Protein AF-A0A1R3EWF3-F1 (afdb_monomer_lite)

Sequence (269 aa):
MFSYIIWIGLSVAVGAYAKRKGRSGIGFFFLSFILSPIFGAIIVLLPTPSQQNKWSYLTFAAFLGGFLGYIGMSDNDNTYVEDKKSRNNQASVQSKTVTASDTTITISDFYVTASELNVRLSPAKRGKKTNVIYRRQLVQVFETTNGWSRISKYYDGTIEGVDGEVARWVSSKYLSKHKPTELRVMSSNRLEAALDSSDDYISYKAKFIKVSKDLINTGVCSVEDFEHQGGWVRSVNYKPRRVYFTYCGNHSNTSGRVYYEPSSGNVFK

Foldseek 3Di:
DVVVVVQLVLLLVLLVLLVVVVHRSVVLSVVCVPPNSVVSNVVSPPDDPDDDDPPCPVVVVVVVPPPPPDDDDDDDDDDDDDDDDDDDDDDDDDDDDDDDDDDDQPWAKWFFQAQKWFKFQDQDPPGDTDDIDGGQDIFTFRDDDPQKTFRADWDACVVVVDGDITTIITGNVRIHNDRDDDDCPVVLVLLLQLQVQAVVCVVCVVLQSVVVVVCCVVVLAPSVQSNVFSGWYFDPPPPPFGKTWGAGDDPPDPPRIWIAGRVVRDIDD

Secondary structure (DSSP, 8-state):
-HHHHHHHHHHHHHHHHHHHTTS-HHHHHHHHHHH-HHHHHHHHHSPP--S--TTSHHHHHHHHHSSSS--------------------------------------EEEEE-SSEEEEESSSSTTSPEEEEEETT-EEEESEEETTEEE-S--EEGGGGT-SSEE--EEEGGGEESSPPPPPTTHHHHHHHHHHTTSTTHHHHHHHHHHHHHHHHHTTS--HHHHHHHTS-EEPSTTTTS--EEEE-S-TT-TT-EEEEETTTTEEE-

Structure (mmCIF, N/CA/C/O backbone):
data_AF-A0A1R3EWF3-F1
#
_entry.id   AF-A0A1R3EWF3-F1
#
loop_
_atom_site.group_PDB
_atom_site.id
_atom_site.type_symbol
_atom_site.label_atom_id
_atom_site.label_alt_id
_atom_site.label_comp_id
_atom_site.label_asym_id
_atom_site.label_entity_id
_atom_site.label_seq_id
_atom_site.pdbx_PDB_ins_code
_atom_site.Cartn_x
_atom_site.Cartn_y
_atom_site.Cartn_z
_atom_site.occupancy
_atom_site.B_iso_or_equiv
_atom_site.auth_seq_id
_atom_site.auth_comp_id
_atom_site.auth_asym_id
_atom_site.auth_atom_id
_atom_site.pdbx_PDB_model_num
ATOM 1 N N . MET A 1 1 ? 36.589 38.988 28.276 1.00 72.12 1 MET A N 1
ATOM 2 C CA . MET A 1 1 ? 35.296 38.729 28.953 1.00 72.12 1 MET A CA 1
ATOM 3 C C . MET A 1 1 ? 34.106 39.324 28.192 1.00 72.12 1 MET A C 1
ATOM 5 O O . MET A 1 1 ? 33.194 38.572 27.881 1.00 72.12 1 MET A O 1
ATOM 9 N N . PHE A 1 2 ? 34.139 40.602 27.785 1.00 81.50 2 PHE A N 1
ATOM 10 C CA . PHE A 1 2 ? 33.064 41.240 26.992 1.00 81.50 2 PHE A CA 1
ATOM 11 C C . PHE A 1 2 ? 32.700 40.523 25.677 1.00 81.50 2 PHE A C 1
ATOM 13 O O . PHE A 1 2 ? 31.521 40.423 25.349 1.00 81.50 2 PHE A O 1
ATOM 20 N N . SER A 1 3 ? 33.684 39.955 24.969 1.00 85.19 3 SER A N 1
ATOM 21 C CA . SER A 1 3 ? 33.448 39.199 23.724 1.00 85.19 3 SER A CA 1
ATOM 22 C C . SER A 1 3 ? 32.492 38.007 23.914 1.00 85.19 3 SER A C 1
ATOM 24 O O . SER A 1 3 ? 31.580 37.808 23.116 1.00 85.19 3 SER A O 1
ATOM 26 N N . TYR A 1 4 ? 32.612 37.274 25.028 1.00 89.44 4 TYR A N 1
ATOM 27 C CA . TYR A 1 4 ? 31.750 36.122 25.314 1.00 89.44 4 TYR A CA 1
ATOM 28 C C . TYR A 1 4 ? 30.311 36.527 25.644 1.00 89.44 4 TYR A C 1
ATOM 30 O O . TYR A 1 4 ? 29.375 35.850 25.230 1.00 89.44 4 TYR A O 1
ATOM 38 N N . ILE A 1 5 ? 30.118 37.654 26.336 1.00 91.38 5 ILE A N 1
ATOM 39 C CA . ILE A 1 5 ? 28.781 38.167 26.668 1.00 91.38 5 ILE A CA 1
ATOM 40 C C . ILE A 1 5 ? 28.039 38.579 25.390 1.00 91.38 5 ILE A C 1
ATOM 42 O O . ILE A 1 5 ? 26.883 38.202 25.200 1.00 91.38 5 ILE A O 1
ATOM 46 N N . ILE A 1 6 ? 28.720 39.287 24.481 1.00 93.25 6 ILE A N 1
ATOM 47 C CA . ILE A 1 6 ? 28.167 39.665 23.170 1.00 93.25 6 ILE A CA 1
ATOM 48 C C . ILE A 1 6 ? 27.822 38.412 22.359 1.00 93.25 6 ILE A C 1
ATOM 50 O O . ILE A 1 6 ? 26.749 38.319 21.765 1.00 93.25 6 ILE A O 1
ATOM 54 N N . TRP A 1 7 ? 28.705 37.419 22.368 1.00 92.12 7 TRP A N 1
ATOM 55 C CA . TRP A 1 7 ? 28.538 36.194 21.598 1.00 92.12 7 TRP A CA 1
ATOM 56 C C . TRP A 1 7 ? 27.382 35.306 22.100 1.00 92.12 7 TRP A C 1
ATOM 58 O O . TRP A 1 7 ? 26.603 34.784 21.295 1.00 92.12 7 TRP A O 1
ATOM 68 N N . ILE A 1 8 ? 27.185 35.208 23.420 1.00 92.81 8 ILE A N 1
ATOM 69 C CA . ILE A 1 8 ? 26.005 34.555 24.012 1.00 92.81 8 ILE A CA 1
ATOM 70 C C . ILE A 1 8 ? 24.736 35.336 23.653 1.00 92.81 8 ILE A C 1
ATOM 72 O O . ILE A 1 8 ? 23.754 34.736 23.214 1.00 92.81 8 ILE A O 1
ATOM 76 N N . GLY A 1 9 ? 24.765 36.669 23.767 1.00 93.88 9 GLY A N 1
ATOM 77 C CA . GLY A 1 9 ? 23.636 37.532 23.412 1.00 93.88 9 GLY A CA 1
ATOM 78 C C . GLY A 1 9 ? 23.183 37.353 21.959 1.00 93.88 9 GLY A C 1
ATOM 79 O O . GLY A 1 9 ? 21.989 37.206 21.692 1.00 93.88 9 GLY A O 1
ATOM 80 N N . LEU A 1 10 ? 24.131 37.269 21.021 1.00 92.81 10 LEU A N 1
ATOM 81 C CA . LEU A 1 10 ? 23.839 37.008 19.610 1.00 92.81 10 LEU A CA 1
ATOM 82 C C . LEU A 1 10 ? 23.263 35.602 19.382 1.00 92.81 10 LEU A C 1
ATOM 84 O O . LEU A 1 10 ? 22.326 35.449 18.600 1.00 92.81 10 LEU A O 1
ATOM 88 N N . SER A 1 11 ? 23.752 34.584 20.093 1.00 93.88 11 SER A N 1
ATOM 89 C CA . SER A 1 11 ? 23.211 33.217 19.996 1.00 93.88 11 SER A CA 1
ATOM 90 C C . SER A 1 11 ? 21.758 33.135 20.480 1.00 93.88 11 SER A C 1
ATOM 92 O O . SER A 1 11 ? 20.917 32.499 19.840 1.00 93.88 11 SER A O 1
ATOM 94 N N . VAL A 1 12 ? 21.427 33.835 21.572 1.00 94.31 12 VAL A N 1
ATOM 95 C CA . VAL A 1 12 ? 20.045 33.952 22.075 1.00 94.31 12 VAL A CA 1
ATOM 96 C C . VAL A 1 12 ? 19.150 34.666 21.058 1.00 94.31 12 VAL A C 1
ATOM 98 O O . VAL A 1 12 ? 18.030 34.216 20.804 1.00 94.31 12 VAL A O 1
ATOM 101 N N . ALA A 1 13 ? 19.645 35.735 20.425 1.00 93.62 13 ALA A N 1
ATOM 102 C CA . ALA A 1 13 ? 18.902 36.466 19.400 1.00 93.62 13 ALA A CA 1
ATOM 103 C C . ALA A 1 13 ? 18.549 35.581 18.190 1.00 93.62 13 ALA A C 1
ATOM 105 O O . ALA A 1 13 ? 17.410 35.619 17.717 1.00 93.62 13 ALA A O 1
ATOM 106 N N . VAL A 1 14 ? 19.475 34.728 17.732 1.00 93.81 14 VAL A N 1
ATOM 107 C CA . VAL A 1 14 ? 19.212 33.772 16.641 1.00 93.81 14 VAL A CA 1
ATOM 108 C C . VAL A 1 14 ? 18.152 32.744 17.040 1.00 93.81 14 VAL A C 1
ATOM 110 O O . VAL A 1 14 ? 17.229 32.490 16.264 1.00 93.81 14 VAL A O 1
ATOM 113 N N . GLY A 1 15 ? 18.215 32.201 18.259 1.00 91.25 15 GLY A N 1
ATOM 114 C CA . GLY A 1 15 ? 17.195 31.278 18.770 1.00 91.25 15 GLY A CA 1
ATOM 115 C C . GLY A 1 15 ? 15.799 31.912 18.851 1.00 91.25 15 GLY A C 1
ATOM 116 O O . GLY A 1 15 ? 14.806 31.317 18.418 1.00 91.25 15 GLY A O 1
ATOM 117 N N . ALA A 1 16 ? 15.709 33.156 19.332 1.00 91.94 16 ALA A N 1
ATOM 118 C CA . ALA A 1 16 ? 14.456 33.909 19.377 1.00 91.94 16 ALA A CA 1
ATOM 119 C C . ALA A 1 16 ? 13.906 34.206 17.970 1.00 91.94 16 ALA A C 1
ATOM 121 O O . ALA A 1 16 ? 12.701 34.077 17.728 1.00 91.94 16 ALA A O 1
ATOM 122 N N . TYR A 1 17 ? 14.782 34.550 17.023 1.00 92.06 17 TYR A N 1
ATOM 123 C CA . TYR A 1 17 ? 14.414 34.782 15.627 1.00 92.06 17 TYR A CA 1
ATOM 124 C C . TYR A 1 17 ? 13.930 33.497 14.935 1.00 92.06 17 TYR A C 1
ATOM 126 O O . TYR A 1 17 ? 12.911 33.514 14.243 1.00 92.06 17 TYR A O 1
ATOM 134 N N . ALA A 1 18 ? 14.578 32.358 15.192 1.00 89.69 18 ALA A N 1
ATOM 135 C CA . ALA A 1 18 ? 14.144 31.052 14.701 1.00 89.69 18 ALA A CA 1
ATOM 136 C C . ALA A 1 18 ? 12.741 30.680 15.210 1.00 89.69 18 ALA A C 1
ATOM 138 O O . ALA A 1 18 ? 11.906 30.220 14.428 1.00 89.69 18 ALA A O 1
ATOM 139 N N . LYS A 1 19 ? 12.444 30.956 16.490 1.00 89.81 19 LYS A N 1
ATOM 140 C CA . LYS A 1 19 ? 11.113 30.734 17.079 1.00 89.81 19 LYS A CA 1
ATOM 141 C C . LYS A 1 19 ? 10.026 31.554 16.377 1.00 89.81 19 LYS A C 1
ATOM 143 O O . LYS A 1 19 ? 8.956 31.020 16.099 1.00 89.81 19 LYS A O 1
ATOM 148 N N . ARG A 1 20 ? 10.303 32.819 16.027 1.00 88.69 20 ARG A N 1
ATOM 149 C CA . ARG A 1 20 ? 9.364 33.670 15.262 1.00 88.69 20 ARG A CA 1
ATOM 150 C C . ARG A 1 20 ? 9.049 33.112 13.870 1.00 88.69 20 ARG A C 1
ATOM 152 O O . ARG A 1 20 ? 7.957 33.340 13.370 1.00 88.69 20 ARG A O 1
ATOM 159 N N . LYS A 1 21 ? 9.968 32.350 13.268 1.00 84.88 21 LYS A N 1
ATOM 160 C CA . LYS A 1 21 ? 9.768 31.651 11.985 1.00 84.88 21 LYS A CA 1
ATOM 161 C C . LYS A 1 21 ? 9.162 30.244 12.122 1.00 84.88 21 LYS A C 1
ATOM 163 O O . LYS A 1 21 ? 9.232 29.464 11.176 1.00 84.88 21 LYS A O 1
ATOM 168 N N . GLY A 1 22 ? 8.615 29.888 13.288 1.00 85.56 22 GLY A N 1
ATOM 169 C CA . GLY A 1 22 ? 8.017 28.568 13.523 1.00 85.56 22 GLY A CA 1
ATOM 170 C C . GLY A 1 22 ? 9.031 27.422 13.619 1.00 85.56 22 GLY A C 1
ATOM 171 O O . GLY A 1 22 ? 8.662 26.263 13.450 1.00 85.56 22 GLY A O 1
ATOM 172 N N . ARG A 1 23 ? 10.314 27.720 13.870 1.00 84.12 23 ARG A N 1
ATOM 173 C CA . ARG A 1 23 ? 11.378 26.717 14.054 1.00 84.12 23 ARG A CA 1
ATOM 174 C C . ARG A 1 23 ? 11.688 26.493 15.534 1.00 84.12 23 ARG A C 1
ATOM 176 O O . ARG A 1 23 ? 11.349 27.312 16.387 1.00 84.12 23 ARG A O 1
ATOM 183 N N . SER A 1 24 ? 12.386 25.397 15.840 1.00 86.75 24 SER A N 1
ATOM 184 C CA . SER A 1 24 ? 12.849 25.094 17.202 1.00 86.75 24 SER A CA 1
ATOM 185 C C . SER A 1 24 ? 13.866 26.135 17.687 1.00 86.75 24 SER A C 1
ATOM 187 O O . SER A 1 24 ? 15.048 26.070 17.353 1.00 86.75 24 SER A O 1
ATOM 189 N N . GLY A 1 25 ? 13.411 27.106 18.484 1.00 85.31 25 GLY A N 1
ATOM 190 C CA . GLY A 1 25 ? 14.268 28.183 18.990 1.00 85.31 25 GLY A CA 1
ATOM 191 C C . GLY A 1 25 ? 15.431 27.685 19.852 1.00 85.31 25 GLY A C 1
ATOM 192 O O . GLY A 1 25 ? 16.533 28.215 19.753 1.00 85.31 25 GLY A O 1
ATOM 193 N N . ILE A 1 26 ? 15.212 26.623 20.638 1.00 89.44 26 ILE A N 1
ATOM 194 C CA . ILE A 1 26 ? 16.252 26.032 21.492 1.00 89.44 26 ILE A CA 1
ATOM 195 C C . ILE A 1 26 ? 17.330 25.317 20.662 1.00 89.44 26 ILE A C 1
ATOM 197 O O . ILE A 1 26 ? 18.514 25.440 20.954 1.00 89.44 26 ILE A O 1
ATOM 201 N N . GLY A 1 27 ? 16.943 24.633 19.578 1.00 87.44 27 GLY A N 1
ATOM 202 C CA . GLY A 1 27 ? 17.894 23.948 18.700 1.00 87.44 27 GLY A CA 1
ATOM 203 C C . GLY A 1 27 ? 18.801 24.931 17.961 1.00 87.44 27 GLY A C 1
ATOM 204 O O . GLY A 1 27 ? 20.015 24.752 17.922 1.00 87.44 27 GLY A O 1
ATOM 205 N N . PHE A 1 28 ? 18.225 26.016 17.436 1.00 90.19 28 PHE A N 1
ATOM 206 C CA . PHE A 1 28 ? 18.998 27.061 16.764 1.00 90.19 28 PHE A CA 1
ATOM 207 C C . PHE A 1 28 ? 19.874 27.875 17.724 1.00 90.19 28 PHE A C 1
ATOM 209 O O . PHE A 1 28 ? 20.950 28.303 17.320 1.00 90.19 28 PHE A O 1
ATOM 216 N N . PHE A 1 29 ? 19.475 28.023 18.991 1.00 92.19 29 PHE A N 1
ATOM 217 C CA . PHE A 1 29 ? 20.331 28.601 20.030 1.00 92.19 29 PHE A CA 1
ATOM 218 C C . PHE A 1 29 ? 21.618 27.784 20.228 1.00 92.19 29 PHE A C 1
ATOM 220 O O . PHE A 1 29 ? 22.710 28.340 20.130 1.00 92.19 29 PHE A O 1
ATOM 227 N N . PHE A 1 30 ? 21.507 26.466 20.438 1.00 91.31 30 PHE A N 1
ATOM 228 C CA . PHE A 1 30 ? 22.685 25.607 20.615 1.00 91.31 30 PHE A CA 1
ATOM 229 C C . PHE A 1 30 ? 23.533 25.507 19.346 1.00 91.31 30 PHE A C 1
ATOM 231 O O . PHE A 1 30 ? 24.758 25.502 19.426 1.00 91.31 30 PHE A O 1
ATOM 238 N N . LEU A 1 31 ? 22.904 25.493 18.168 1.00 89.12 31 LEU A N 1
ATOM 239 C CA . LEU A 1 31 ? 23.622 25.483 16.895 1.00 89.12 31 LEU A CA 1
ATOM 240 C C . LEU A 1 31 ? 24.460 26.757 16.704 1.00 89.12 31 LEU A C 1
ATOM 242 O O . LEU A 1 31 ? 25.631 26.676 16.335 1.00 89.12 31 LEU A O 1
ATOM 246 N N . SER A 1 32 ? 23.882 27.924 16.998 1.00 90.12 32 SER A N 1
ATOM 247 C CA . SER A 1 32 ? 24.594 29.206 16.988 1.00 90.12 32 SER A CA 1
ATOM 248 C C . SE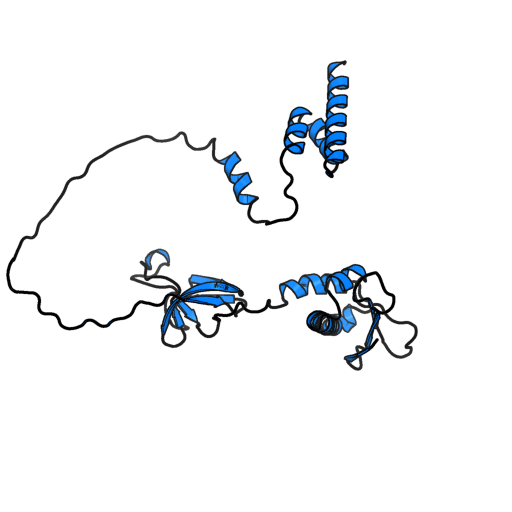R A 1 32 ? 25.707 29.271 18.027 1.00 90.12 32 SER A C 1
ATOM 250 O O . SER A 1 32 ? 26.769 29.810 17.730 1.00 90.12 32 SER A O 1
ATOM 252 N N . PHE A 1 33 ? 25.480 28.705 19.212 1.00 92.56 33 PHE A N 1
ATOM 253 C CA . PHE A 1 33 ? 26.472 28.649 20.280 1.00 92.56 33 PHE A CA 1
ATOM 254 C C . PHE A 1 33 ? 27.646 27.723 19.921 1.00 92.56 33 PHE A C 1
ATOM 256 O O . PHE A 1 33 ? 28.778 28.019 20.241 1.00 92.56 33 PHE A O 1
ATOM 263 N N . ILE A 1 34 ? 27.451 26.606 19.223 1.00 91.75 34 ILE A N 1
ATOM 264 C CA . ILE A 1 34 ? 28.580 25.700 18.934 1.00 91.75 34 ILE A CA 1
ATOM 265 C C . ILE A 1 34 ? 29.360 26.139 17.687 1.00 91.75 34 ILE A C 1
ATOM 267 O O . ILE A 1 34 ? 30.588 26.116 17.698 1.00 91.75 34 ILE A O 1
ATOM 271 N N . LEU A 1 35 ? 28.670 26.537 16.610 1.00 90.31 35 LEU A N 1
ATOM 272 C CA . LEU A 1 35 ? 29.326 26.856 15.335 1.00 90.31 35 LEU A CA 1
ATOM 273 C C . LEU A 1 35 ? 29.725 28.328 15.219 1.00 90.31 35 LEU A C 1
ATOM 275 O O . LEU A 1 35 ? 30.840 28.627 14.807 1.00 90.31 35 LEU A O 1
ATOM 279 N N . SER A 1 36 ? 28.780 29.233 15.486 1.00 91.19 36 SER A N 1
ATOM 280 C CA . SER A 1 36 ? 28.902 30.698 15.458 1.00 91.19 36 SER A CA 1
ATOM 281 C C . SER A 1 36 ? 27.503 31.310 15.269 1.00 91.19 36 SER A C 1
ATOM 283 O O . SER A 1 36 ? 26.700 30.786 14.480 1.00 91.19 36 SER A O 1
ATOM 285 N N . PRO A 1 37 ? 27.203 32.463 15.896 1.00 89.50 37 PRO A N 1
ATOM 286 C CA . PRO A 1 37 ? 25.948 33.179 15.693 1.00 89.50 37 PRO A CA 1
ATOM 287 C C . PRO A 1 37 ? 25.652 33.498 14.221 1.00 89.50 37 PRO A C 1
ATOM 289 O O . PRO A 1 37 ? 24.499 33.420 13.801 1.00 89.50 37 PRO A O 1
ATOM 292 N N . ILE A 1 38 ? 26.683 33.790 13.419 1.00 89.56 38 ILE A N 1
ATOM 293 C CA . ILE A 1 38 ? 26.533 34.142 11.997 1.00 89.56 38 ILE A CA 1
ATOM 294 C C . ILE A 1 38 ? 26.046 32.933 11.191 1.00 89.56 38 ILE A C 1
ATOM 296 O O . ILE A 1 38 ? 25.097 33.047 10.416 1.00 89.56 38 ILE A O 1
ATOM 300 N N . PHE A 1 39 ? 26.636 31.757 11.417 1.00 88.81 39 PHE A N 1
ATOM 301 C CA . PHE A 1 39 ? 26.230 30.529 10.731 1.00 88.81 39 PHE A CA 1
ATOM 302 C C . PHE A 1 39 ? 24.792 30.136 11.078 1.00 88.81 39 PHE A C 1
ATOM 304 O O . PHE A 1 39 ? 24.005 29.823 10.184 1.00 88.81 39 PHE A O 1
ATOM 311 N N . GLY A 1 40 ? 24.410 30.220 12.355 1.00 87.56 40 GLY A N 1
ATOM 312 C CA . GLY A 1 40 ? 23.027 29.955 12.749 1.00 87.56 40 GLY A CA 1
ATOM 313 C C . GLY A 1 40 ? 22.036 30.941 12.122 1.00 87.56 40 GLY A C 1
ATOM 314 O O . GLY A 1 40 ? 20.982 30.519 11.648 1.00 87.56 40 GLY A O 1
ATOM 315 N N . ALA A 1 41 ? 22.383 32.230 12.032 1.00 88.88 41 ALA A N 1
ATOM 316 C CA . ALA A 1 41 ? 21.544 33.235 11.380 1.00 88.88 41 ALA A CA 1
ATOM 317 C C . ALA A 1 41 ? 21.324 32.937 9.884 1.00 88.88 41 ALA A C 1
ATOM 319 O O . ALA A 1 41 ? 20.187 33.007 9.411 1.00 88.88 41 ALA A O 1
ATOM 320 N N . ILE A 1 42 ? 22.378 32.534 9.160 1.00 89.81 42 ILE A N 1
ATOM 321 C CA . ILE A 1 42 ? 22.295 32.137 7.743 1.00 89.81 42 ILE A CA 1
ATOM 322 C C . ILE A 1 42 ? 21.329 30.957 7.576 1.00 89.81 42 ILE A C 1
ATOM 324 O O . ILE A 1 42 ? 20.420 31.018 6.751 1.00 89.81 42 ILE A O 1
ATOM 328 N N . ILE A 1 43 ? 21.444 29.913 8.404 1.00 85.81 43 ILE A N 1
ATOM 329 C CA . ILE A 1 43 ? 20.573 28.728 8.312 1.00 85.81 43 ILE A CA 1
ATOM 330 C C . ILE A 1 43 ? 19.109 29.083 8.631 1.00 85.81 43 ILE A C 1
ATOM 332 O O . ILE A 1 43 ? 18.189 28.563 7.997 1.00 85.81 43 ILE A O 1
ATOM 336 N N . VAL A 1 44 ? 18.858 29.999 9.574 1.00 87.94 44 VAL A N 1
ATOM 337 C CA . VAL A 1 44 ? 17.499 30.489 9.882 1.00 87.94 44 VAL A CA 1
ATOM 338 C C . VAL A 1 44 ? 16.893 31.305 8.727 1.00 87.94 44 VAL A C 1
ATOM 340 O O . VAL A 1 44 ? 15.666 31.384 8.584 1.00 87.94 44 VAL A O 1
ATOM 343 N N . LEU A 1 45 ? 17.725 31.917 7.885 1.00 85.94 45 LEU A N 1
ATOM 344 C CA . LEU A 1 45 ? 17.290 32.653 6.698 1.00 85.94 45 LEU A CA 1
ATOM 345 C C . LEU A 1 45 ? 17.004 31.746 5.500 1.00 85.94 45 LEU A C 1
ATOM 347 O O . LEU A 1 45 ? 16.117 32.083 4.717 1.00 85.94 45 LEU A O 1
ATOM 351 N N . LEU A 1 46 ? 17.668 30.592 5.390 1.00 83.81 46 LEU A N 1
ATOM 352 C CA . LEU A 1 46 ? 17.386 29.629 4.324 1.00 83.81 46 LEU A CA 1
ATOM 353 C C . LEU A 1 46 ? 15.929 29.151 4.394 1.00 83.81 46 LEU A C 1
ATOM 355 O O . LEU A 1 46 ? 15.456 28.857 5.493 1.00 83.81 46 LEU A O 1
ATOM 359 N N . PRO A 1 47 ? 15.206 29.045 3.266 1.00 77.25 47 PRO A N 1
ATOM 360 C CA . PRO A 1 47 ? 13.844 28.523 3.245 1.00 77.25 47 PRO A CA 1
ATOM 361 C C . PRO A 1 47 ? 13.819 27.104 3.823 1.00 77.25 47 PRO A C 1
ATOM 363 O O . PRO A 1 47 ? 14.603 26.239 3.440 1.00 77.25 47 PRO A O 1
ATOM 366 N N . THR A 1 48 ? 12.940 26.871 4.797 1.00 61.25 48 THR A N 1
ATOM 367 C CA . THR A 1 48 ? 12.748 25.528 5.355 1.00 61.25 48 THR A CA 1
ATOM 368 C C . THR A 1 48 ? 12.012 24.681 4.331 1.00 61.25 48 THR A C 1
ATOM 370 O O . THR A 1 48 ? 11.027 25.169 3.775 1.00 61.25 48 THR A O 1
ATOM 373 N N . PRO A 1 49 ? 12.407 23.416 4.125 1.00 49.56 49 PRO A N 1
ATOM 374 C CA . PRO A 1 49 ? 11.628 22.475 3.336 1.00 49.56 49 PRO A CA 1
ATOM 375 C C . PRO A 1 49 ? 10.343 22.128 4.102 1.00 49.56 49 PRO A C 1
ATOM 377 O O . PRO A 1 49 ? 10.265 21.142 4.832 1.00 49.56 49 PRO A O 1
ATOM 380 N N . SER A 1 50 ? 9.325 22.978 3.987 1.00 48.88 50 SER A N 1
ATOM 381 C CA . SER A 1 50 ? 7.969 22.671 4.417 1.00 48.88 50 SER A CA 1
ATOM 382 C C . SER A 1 50 ? 7.373 21.678 3.423 1.00 48.88 50 SER A C 1
ATOM 384 O O . SER A 1 50 ? 7.029 22.052 2.309 1.00 48.88 50 SER A O 1
ATOM 386 N N . GLN A 1 51 ? 7.312 20.410 3.831 1.00 48.09 51 GLN A N 1
ATOM 387 C CA . GLN A 1 51 ? 6.403 19.375 3.321 1.00 48.09 51 GLN A CA 1
ATOM 388 C C . GLN A 1 51 ? 6.102 19.410 1.809 1.00 48.09 51 GLN A C 1
ATOM 390 O O . GLN A 1 51 ? 4.952 19.525 1.404 1.00 48.09 51 GLN A O 1
ATOM 395 N N . GLN A 1 52 ? 7.121 19.219 0.966 1.00 45.38 52 GLN A N 1
ATOM 396 C CA . GLN A 1 52 ? 6.934 18.532 -0.315 1.00 45.38 52 GLN A CA 1
ATOM 397 C C . GLN A 1 52 ? 8.257 17.946 -0.836 1.00 45.38 52 GLN A C 1
ATOM 399 O O . GLN A 1 52 ? 9.248 18.644 -1.018 1.00 45.38 52 GLN A O 1
ATOM 404 N N . ASN A 1 53 ? 8.216 16.635 -1.096 1.00 37.88 53 ASN A N 1
ATOM 405 C CA . ASN A 1 53 ? 9.118 15.832 -1.932 1.00 37.88 53 ASN A CA 1
ATOM 406 C C . ASN A 1 53 ? 10.513 15.488 -1.361 1.00 37.88 53 ASN A C 1
ATOM 408 O O . ASN A 1 53 ? 11.504 16.188 -1.554 1.00 37.88 53 ASN A O 1
ATOM 412 N N . LYS A 1 54 ? 10.617 14.280 -0.782 1.00 40.91 54 LYS A N 1
ATOM 413 C CA . LYS A 1 54 ? 11.855 13.609 -0.323 1.00 40.91 54 LYS A CA 1
ATOM 414 C C . LYS A 1 54 ? 12.884 13.262 -1.431 1.00 40.91 54 LYS A C 1
ATOM 416 O O . LYS A 1 54 ? 13.789 12.479 -1.178 1.00 40.91 54 LYS A O 1
ATOM 421 N N . TRP A 1 55 ? 12.796 13.839 -2.631 1.00 39.66 55 TRP A N 1
ATOM 422 C CA . TRP A 1 55 ? 13.735 13.574 -3.740 1.00 39.66 55 TRP A CA 1
ATOM 423 C C . TRP A 1 55 ? 14.767 14.687 -3.990 1.00 39.66 55 TRP A C 1
ATOM 425 O O . TRP A 1 55 ? 15.644 14.512 -4.826 1.00 39.66 55 TRP A O 1
ATOM 435 N N . SER A 1 56 ? 14.730 15.800 -3.246 1.00 50.97 56 SER A N 1
ATOM 436 C CA . SER A 1 56 ? 15.629 16.949 -3.483 1.00 50.97 56 SER A CA 1
ATOM 437 C C . SER A 1 56 ? 16.736 17.145 -2.434 1.00 50.97 56 SER A C 1
ATOM 439 O O . SER A 1 56 ? 17.359 18.204 -2.394 1.00 50.97 56 SER A O 1
ATOM 441 N N . TYR A 1 57 ? 16.994 16.156 -1.570 1.00 52.19 57 TYR A N 1
ATOM 442 C CA . TYR A 1 57 ? 18.079 16.240 -0.575 1.00 52.19 57 TYR A CA 1
ATOM 443 C C . TYR A 1 57 ? 19.370 15.530 -1.007 1.00 52.19 57 TYR A C 1
ATOM 445 O O . TYR A 1 57 ? 20.449 15.894 -0.547 1.00 52.19 57 TYR A O 1
ATOM 453 N N . LEU A 1 58 ? 19.286 14.581 -1.946 1.00 45.78 58 LEU A N 1
ATOM 454 C CA . LEU A 1 58 ? 20.470 13.980 -2.574 1.00 45.78 58 LEU A CA 1
ATOM 455 C C . LEU A 1 58 ? 21.117 14.919 -3.603 1.00 45.78 58 LEU A C 1
ATOM 457 O O . LEU A 1 58 ? 22.323 14.864 -3.808 1.00 45.78 58 LEU A O 1
ATOM 461 N N . THR A 1 59 ? 20.346 15.835 -4.192 1.00 50.44 59 THR A N 1
ATOM 462 C CA . THR A 1 59 ? 20.872 16.846 -5.115 1.00 50.44 59 THR A CA 1
ATOM 463 C C . THR A 1 59 ? 21.562 17.993 -4.375 1.00 50.44 59 THR A C 1
ATOM 465 O O . THR A 1 59 ? 22.629 18.419 -4.794 1.00 50.44 59 THR A O 1
ATOM 468 N N . PHE A 1 60 ? 21.048 18.445 -3.226 1.00 48.78 60 PHE A N 1
ATOM 469 C CA . PHE A 1 60 ? 21.678 19.548 -2.482 1.00 48.78 60 PHE A CA 1
ATOM 470 C C . PHE A 1 60 ? 22.977 19.161 -1.751 1.00 48.78 60 PHE A C 1
ATOM 472 O O . PHE A 1 60 ? 23.867 19.998 -1.624 1.00 48.78 60 PHE A O 1
ATOM 479 N N . ALA A 1 61 ? 23.136 17.903 -1.322 1.00 47.72 61 ALA A N 1
ATOM 480 C CA . ALA A 1 61 ? 24.385 17.429 -0.713 1.00 47.72 61 ALA A CA 1
ATOM 481 C C . ALA A 1 61 ? 25.501 17.157 -1.745 1.00 47.72 61 ALA A C 1
ATOM 483 O O . ALA A 1 61 ? 26.680 17.288 -1.422 1.00 47.72 61 ALA A O 1
ATOM 484 N N . ALA A 1 62 ? 25.149 16.837 -2.995 1.00 48.00 62 ALA A N 1
ATOM 485 C CA . ALA A 1 62 ? 26.120 16.612 -4.069 1.00 48.00 62 ALA A CA 1
ATOM 486 C C . ALA A 1 62 ? 26.755 17.916 -4.597 1.00 48.00 62 ALA A C 1
ATOM 488 O O . ALA A 1 62 ? 27.907 17.907 -5.025 1.00 48.00 62 ALA A O 1
ATOM 489 N N . PHE A 1 63 ? 26.053 19.051 -4.511 1.00 45.72 63 PHE A N 1
ATOM 490 C CA . PHE A 1 63 ? 26.555 20.338 -5.015 1.00 45.72 63 PHE A CA 1
ATOM 491 C C . PHE A 1 63 ? 27.549 21.057 -4.084 1.00 45.72 63 PHE A C 1
ATOM 493 O O . PHE A 1 63 ? 28.238 21.961 -4.545 1.00 45.72 63 PHE A O 1
ATOM 500 N N . LEU A 1 64 ? 27.693 20.646 -2.815 1.00 46.81 64 LEU A N 1
ATOM 501 C CA . LEU A 1 64 ? 28.724 21.194 -1.914 1.00 46.81 64 LEU A CA 1
ATOM 502 C C . LEU A 1 64 ? 29.992 20.321 -1.814 1.00 46.81 64 LEU A C 1
ATOM 504 O O . LEU A 1 64 ? 31.025 20.805 -1.365 1.00 46.81 64 LEU A O 1
ATOM 508 N N . GLY A 1 65 ? 29.933 19.050 -2.234 1.00 41.97 65 GLY A N 1
ATOM 509 C CA . GLY A 1 65 ? 31.067 18.114 -2.177 1.00 41.97 65 GLY A CA 1
ATOM 510 C C . GLY A 1 65 ? 31.889 17.999 -3.468 1.00 41.97 65 GLY A C 1
ATOM 511 O O . GLY A 1 65 ? 32.994 17.470 -3.440 1.00 41.97 65 GLY A O 1
ATOM 512 N N . GLY A 1 66 ? 31.374 18.491 -4.601 1.00 42.84 66 GLY A N 1
ATOM 513 C CA . GLY A 1 66 ? 31.981 18.305 -5.928 1.00 42.84 66 GLY A CA 1
ATOM 514 C C . GLY A 1 66 ? 32.969 19.384 -6.390 1.00 42.84 66 GLY A C 1
ATOM 515 O O . GLY A 1 66 ? 33.427 19.313 -7.524 1.00 42.84 66 GLY A O 1
ATOM 516 N N . PHE A 1 67 ? 33.297 20.386 -5.562 1.00 43.09 67 PHE A N 1
ATOM 517 C CA . PHE A 1 67 ? 34.093 21.555 -5.986 1.00 43.09 67 PHE A CA 1
ATOM 518 C C . PHE A 1 67 ? 35.562 21.556 -5.504 1.00 43.09 67 PHE A C 1
ATOM 520 O O . PHE A 1 67 ? 36.272 22.534 -5.699 1.00 43.09 67 PHE A O 1
ATOM 527 N N . LEU A 1 68 ? 36.058 20.460 -4.912 1.00 37.41 68 LEU A N 1
ATOM 528 C CA . LEU A 1 68 ? 37.475 20.316 -4.514 1.00 37.41 68 LEU A CA 1
ATOM 529 C C . LEU A 1 68 ? 38.189 19.106 -5.150 1.00 37.41 68 LEU A C 1
ATOM 531 O O . LEU A 1 68 ? 39.264 18.726 -4.699 1.00 37.41 68 LEU A O 1
ATOM 535 N N . GLY A 1 69 ? 37.614 18.492 -6.192 1.00 40.94 69 GLY A N 1
ATOM 536 C CA . GLY A 1 69 ? 38.121 17.235 -6.764 1.00 40.94 69 GLY A CA 1
ATOM 537 C C . GLY A 1 69 ? 38.579 17.262 -8.225 1.00 40.94 69 GLY A C 1
ATOM 538 O O . GLY A 1 69 ? 38.913 16.203 -8.741 1.00 40.94 69 GLY A O 1
ATOM 539 N N . TYR A 1 70 ? 38.581 18.407 -8.918 1.00 43.91 70 TYR A N 1
ATOM 540 C CA . TYR A 1 70 ? 38.876 18.436 -10.361 1.00 43.91 70 TYR A CA 1
ATOM 541 C C . TYR A 1 70 ? 39.815 19.586 -10.753 1.00 43.91 70 TYR A C 1
ATOM 543 O O . TYR A 1 70 ? 39.453 20.502 -11.484 1.00 43.91 70 TYR A O 1
ATOM 551 N N . ILE A 1 71 ? 41.047 19.539 -10.248 1.00 44.28 71 ILE A N 1
ATOM 552 C CA . ILE A 1 71 ? 42.208 20.086 -10.959 1.00 44.28 71 ILE A CA 1
ATOM 553 C C . ILE A 1 71 ? 43.150 18.900 -11.154 1.00 44.28 71 ILE A C 1
ATOM 555 O O . ILE A 1 71 ? 43.854 18.493 -10.233 1.00 44.28 71 ILE A O 1
ATOM 559 N N . GLY A 1 72 ? 43.108 18.306 -12.341 1.00 32.03 72 GLY A N 1
ATOM 560 C CA . GLY A 1 72 ? 43.995 17.224 -12.733 1.00 32.03 72 GLY A CA 1
ATOM 561 C C . GLY A 1 72 ? 43.756 16.835 -14.186 1.00 32.03 72 GLY A C 1
ATOM 562 O O . GLY A 1 72 ? 42.693 16.323 -14.510 1.00 32.03 72 GLY A O 1
ATOM 563 N N . MET A 1 73 ? 44.781 17.061 -15.007 1.00 32.97 73 MET A N 1
ATOM 564 C CA . MET A 1 73 ? 44.969 16.592 -16.386 1.00 32.97 73 MET A CA 1
ATOM 565 C C . MET A 1 73 ? 44.270 17.348 -17.537 1.00 32.97 73 MET A C 1
ATOM 567 O O . MET A 1 73 ? 43.195 16.993 -18.013 1.00 32.97 73 MET A O 1
ATOM 571 N N . SER A 1 74 ? 45.010 18.354 -18.021 1.00 33.38 74 SER A N 1
ATOM 572 C CA . SER A 1 74 ? 45.418 18.544 -19.433 1.00 33.38 74 SER A CA 1
ATOM 573 C C . SER A 1 74 ? 45.804 17.191 -20.088 1.00 33.38 74 SER A C 1
ATOM 575 O O . SER A 1 74 ? 46.282 16.314 -19.376 1.00 33.38 74 SER A O 1
ATOM 577 N N . ASP A 1 75 ? 45.602 16.890 -21.373 1.00 37.62 75 ASP A N 1
ATOM 578 C CA . ASP A 1 75 ? 45.931 17.680 -22.559 1.00 37.62 75 ASP A CA 1
ATOM 579 C C . ASP A 1 75 ? 44.998 17.427 -23.759 1.00 37.62 75 ASP A C 1
ATOM 581 O O . ASP A 1 75 ? 44.382 16.372 -23.919 1.00 37.62 75 ASP A O 1
ATOM 585 N N . ASN A 1 76 ? 44.969 18.456 -24.609 1.00 42.84 76 ASN A N 1
ATOM 586 C CA . ASN A 1 76 ? 44.601 18.458 -26.021 1.00 42.84 76 ASN A CA 1
ATOM 587 C C . ASN A 1 76 ? 45.297 17.334 -26.808 1.00 42.84 76 ASN A C 1
ATOM 589 O O . ASN A 1 76 ? 46.485 17.110 -26.622 1.00 42.84 76 ASN A O 1
ATOM 593 N N . ASP A 1 77 ? 44.602 16.770 -27.798 1.00 42.47 77 ASP A N 1
ATOM 594 C CA . ASP A 1 77 ? 45.003 17.030 -29.182 1.00 42.47 77 ASP A CA 1
ATOM 595 C C . ASP A 1 77 ? 43.886 16.730 -30.187 1.00 42.47 77 ASP A C 1
ATOM 597 O O . ASP A 1 77 ? 43.229 15.687 -30.186 1.00 42.47 77 ASP A O 1
ATOM 601 N N . ASN A 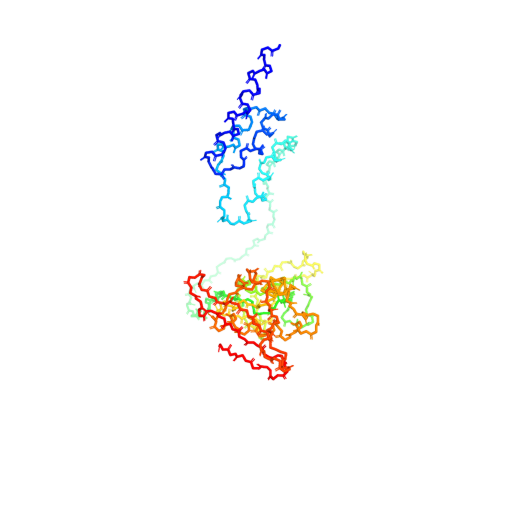1 78 ? 43.690 17.714 -31.064 1.00 39.84 78 ASN A N 1
ATOM 602 C CA . ASN A 1 78 ? 43.011 17.584 -32.341 1.00 39.84 78 ASN A CA 1
ATOM 603 C C . ASN A 1 78 ? 43.751 16.554 -33.199 1.00 39.84 78 ASN A C 1
ATOM 605 O 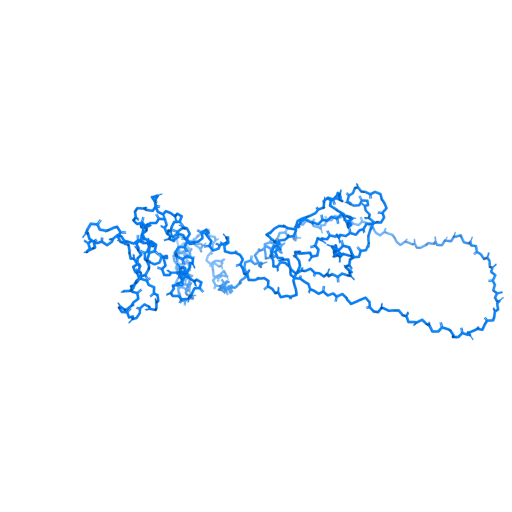O . ASN A 1 78 ? 44.974 16.597 -33.259 1.00 39.84 78 ASN A O 1
ATOM 609 N N . THR A 1 79 ? 43.039 15.750 -33.985 1.00 27.81 79 THR A N 1
ATOM 610 C CA . THR A 1 79 ? 43.053 15.839 -35.460 1.00 27.81 79 THR A CA 1
ATOM 611 C C . THR A 1 79 ? 42.354 14.640 -36.096 1.00 27.81 79 THR A C 1
ATOM 613 O O . THR A 1 79 ? 42.561 13.481 -35.752 1.00 27.81 79 THR A O 1
ATOM 616 N N . TYR A 1 80 ? 41.501 14.972 -37.060 1.00 31.33 80 TYR A N 1
ATOM 617 C CA . TYR A 1 80 ? 41.017 14.089 -38.110 1.00 31.33 80 TYR A CA 1
ATOM 618 C C . TYR A 1 80 ? 42.179 13.655 -39.016 1.00 31.33 80 TYR A C 1
ATOM 620 O O . TYR A 1 80 ? 43.091 14.448 -39.216 1.00 31.33 80 TYR A O 1
ATOM 628 N N . VAL A 1 81 ? 42.081 12.468 -39.628 1.00 32.41 81 VAL A N 1
ATOM 629 C CA . VAL A 1 81 ? 42.271 12.222 -41.076 1.00 32.41 81 VAL A CA 1
ATOM 630 C C . VAL A 1 81 ? 41.813 10.789 -41.402 1.00 32.41 81 VAL A C 1
ATOM 632 O O . VAL A 1 81 ? 42.338 9.801 -40.903 1.00 32.41 81 VAL A O 1
ATOM 635 N N . GLU A 1 82 ? 40.725 10.744 -42.168 1.00 30.64 82 GLU A N 1
ATOM 636 C CA . GLU A 1 82 ? 40.544 10.078 -43.463 1.00 30.64 82 GLU A CA 1
ATOM 637 C C . GLU A 1 82 ? 41.193 8.711 -43.813 1.00 30.64 82 GLU A C 1
ATOM 639 O O . GLU A 1 82 ? 42.403 8.544 -43.923 1.00 30.64 82 GLU A O 1
ATOM 644 N N . ASP A 1 83 ? 40.279 7.813 -44.210 1.00 36.88 83 ASP A N 1
ATOM 645 C CA . ASP A 1 83 ? 40.160 7.240 -45.564 1.00 36.88 83 ASP A CA 1
ATOM 646 C C . ASP A 1 83 ? 40.747 5.844 -45.855 1.00 36.88 83 ASP A C 1
ATOM 648 O O . ASP A 1 83 ? 41.935 5.562 -45.701 1.00 36.88 83 ASP A O 1
ATOM 652 N N . LYS A 1 84 ? 39.863 4.985 -46.389 1.00 34.38 84 LYS A N 1
ATOM 653 C CA . LYS A 1 84 ? 40.122 4.103 -47.538 1.00 34.38 84 LYS A CA 1
ATOM 654 C C . LYS A 1 84 ? 38.804 3.550 -48.107 1.00 34.38 84 LYS A C 1
ATOM 656 O O . LYS A 1 84 ? 38.331 2.479 -47.746 1.00 34.38 84 LYS A O 1
ATOM 661 N N . LYS A 1 85 ? 38.265 4.301 -49.071 1.00 28.05 85 LYS A N 1
ATOM 662 C CA . LYS A 1 85 ? 38.071 3.879 -50.476 1.00 28.05 85 LYS A CA 1
ATOM 663 C C . LYS A 1 85 ? 37.418 2.507 -50.757 1.00 28.05 85 LYS A C 1
ATOM 665 O O . LYS A 1 85 ? 38.095 1.484 -50.769 1.00 28.05 85 LYS A O 1
ATOM 670 N N . SER A 1 86 ? 36.199 2.553 -51.307 1.00 34.00 86 SER A N 1
ATOM 671 C CA . SER A 1 86 ? 35.900 1.890 -52.591 1.00 34.00 86 SER A CA 1
ATOM 672 C C . SER A 1 86 ? 34.780 2.610 -53.366 1.00 34.00 86 SER A C 1
ATOM 674 O O . SER A 1 86 ? 33.613 2.579 -52.991 1.00 34.00 86 SER A O 1
ATOM 676 N N . ARG A 1 87 ? 35.195 3.286 -54.449 1.00 33.47 87 ARG A N 1
ATOM 677 C CA . ARG A 1 87 ? 34.420 3.693 -55.645 1.00 33.47 87 ARG A CA 1
ATOM 678 C C . ARG A 1 87 ? 33.978 2.438 -56.406 1.00 33.47 87 ARG A C 1
ATOM 680 O O . ARG A 1 87 ? 34.662 1.432 -56.316 1.00 33.47 87 ARG A O 1
ATOM 687 N N . ASN A 1 88 ? 33.006 2.399 -57.305 1.00 31.48 88 ASN A N 1
ATOM 688 C CA . ASN A 1 88 ? 31.999 3.296 -57.869 1.00 31.48 88 ASN A CA 1
ATOM 689 C C . ASN A 1 88 ? 31.088 2.343 -58.662 1.00 31.48 88 ASN A C 1
ATOM 691 O O . ASN A 1 88 ? 31.593 1.378 -59.231 1.00 31.48 88 ASN A O 1
ATOM 695 N N . ASN A 1 89 ? 29.805 2.659 -58.794 1.00 31.39 89 ASN A N 1
ATOM 696 C CA . ASN A 1 89 ? 29.137 2.620 -60.096 1.00 31.39 89 ASN A CA 1
ATOM 697 C C . ASN A 1 89 ? 27.864 3.461 -60.009 1.00 31.39 89 ASN A C 1
ATOM 699 O O . ASN A 1 89 ? 26.989 3.220 -59.180 1.00 31.39 89 ASN A O 1
ATOM 703 N N . GLN A 1 90 ? 27.826 4.500 -60.837 1.00 31.53 90 GLN A N 1
ATOM 704 C CA . GLN A 1 90 ? 26.721 5.436 -60.982 1.00 31.53 90 GLN A CA 1
ATOM 705 C C . GLN A 1 90 ? 25.885 5.097 -62.217 1.00 31.53 90 GLN A C 1
ATOM 707 O O . GLN A 1 90 ? 26.412 4.635 -63.224 1.00 31.53 90 GLN A O 1
ATOM 712 N N . ALA A 1 91 ? 24.620 5.512 -62.115 1.00 27.05 91 ALA A N 1
ATOM 713 C CA . ALA A 1 91 ? 23.606 5.678 -63.153 1.00 27.05 91 ALA A CA 1
ATOM 714 C C . ALA A 1 91 ? 22.900 4.372 -63.567 1.00 27.05 91 ALA A C 1
ATOM 716 O O . ALA A 1 91 ? 23.482 3.452 -64.121 1.00 27.05 91 ALA A O 1
ATOM 717 N N . SER A 1 92 ? 21.590 4.255 -63.364 1.00 24.72 92 SER A N 1
ATOM 718 C CA . SER A 1 92 ? 20.611 5.059 -64.096 1.00 24.72 92 SER A CA 1
ATOM 719 C C . SER A 1 92 ? 19.176 4.725 -63.644 1.00 24.72 92 SER A C 1
ATOM 721 O O . SER A 1 92 ? 18.920 3.663 -63.089 1.00 24.72 92 SER A O 1
ATOM 723 N N . VAL A 1 93 ? 18.250 5.631 -63.975 1.00 29.53 93 VAL A N 1
ATOM 724 C CA . VAL A 1 93 ? 16.797 5.408 -64.097 1.00 29.53 93 VAL A CA 1
ATOM 725 C C . VAL A 1 93 ? 15.950 5.488 -62.810 1.00 29.53 93 VAL A C 1
ATOM 727 O O . VAL A 1 93 ? 15.632 4.512 -62.148 1.00 29.53 93 VAL A O 1
ATOM 730 N N . GLN A 1 94 ? 15.496 6.721 -62.569 1.00 26.89 94 GLN A N 1
ATOM 731 C CA . GLN A 1 94 ? 14.073 7.089 -62.578 1.00 26.89 94 GLN A CA 1
ATOM 732 C C . GLN A 1 94 ? 13.167 6.510 -61.479 1.00 26.89 94 GLN A C 1
ATOM 734 O O . GLN A 1 94 ? 12.724 5.366 -61.499 1.00 26.89 94 GLN A O 1
ATOM 739 N N . SER A 1 95 ? 12.801 7.431 -60.584 1.00 40.16 95 SER A N 1
ATOM 740 C CA . SER A 1 95 ? 11.587 7.431 -59.774 1.00 40.16 95 SER A CA 1
ATOM 741 C C . SER A 1 95 ? 10.415 6.730 -60.472 1.00 40.16 95 SER A C 1
ATOM 743 O O . SER A 1 95 ? 9.915 7.198 -61.499 1.00 40.16 95 SER A O 1
ATOM 745 N N . LYS A 1 96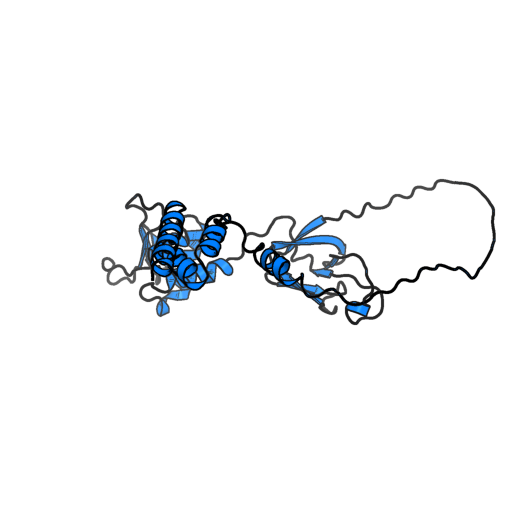 ? 9.961 5.620 -59.885 1.00 32.22 96 LYS A N 1
ATOM 746 C CA . LYS A 1 96 ? 8.626 5.079 -60.122 1.00 32.22 96 LYS A CA 1
ATOM 747 C C . LYS A 1 96 ? 8.054 4.587 -58.801 1.00 32.22 96 LYS A C 1
ATOM 749 O O . LYS A 1 96 ? 8.452 3.574 -58.239 1.00 32.22 96 LYS A O 1
ATOM 754 N N . THR A 1 97 ? 7.141 5.404 -58.311 1.00 36.38 97 THR A N 1
ATOM 755 C CA . THR A 1 97 ? 6.278 5.234 -57.155 1.00 36.38 97 THR A CA 1
ATOM 756 C C . THR A 1 97 ? 5.588 3.870 -57.183 1.00 36.38 97 THR A C 1
ATOM 758 O O . THR A 1 97 ? 4.794 3.600 -58.082 1.00 36.38 97 THR A O 1
ATOM 761 N N . VAL A 1 98 ? 5.846 3.044 -56.167 1.00 33.59 98 VAL A N 1
ATOM 762 C CA . VAL A 1 98 ? 4.925 1.995 -55.712 1.00 33.59 98 VAL A CA 1
ATOM 763 C C . VAL A 1 98 ? 4.849 2.093 -54.190 1.00 33.59 98 VAL A C 1
ATOM 765 O O . VAL A 1 98 ? 5.761 1.718 -53.464 1.00 33.59 98 VAL A O 1
ATOM 768 N N . THR A 1 99 ? 3.764 2.732 -53.767 1.00 40.34 99 THR A N 1
ATOM 769 C CA . THR A 1 99 ? 3.095 2.768 -52.464 1.00 40.34 99 THR A CA 1
ATOM 770 C C . THR A 1 99 ? 3.727 1.941 -51.336 1.00 40.34 99 THR A C 1
ATOM 772 O O . THR A 1 99 ? 3.437 0.758 -51.182 1.00 40.34 99 THR A O 1
ATOM 775 N N . ALA A 1 100 ? 4.507 2.605 -50.480 1.00 35.06 100 ALA A N 1
ATOM 776 C CA . ALA A 1 100 ? 4.820 2.131 -49.137 1.00 35.06 100 ALA A CA 1
ATOM 777 C C . ALA A 1 100 ? 3.720 2.610 -48.176 1.00 35.06 100 ALA A C 1
ATOM 779 O O . ALA A 1 100 ? 3.712 3.763 -47.748 1.00 35.06 100 ALA A O 1
ATOM 780 N N . SER A 1 101 ? 2.769 1.737 -47.852 1.00 51.09 101 SER A N 1
ATOM 781 C CA . SER A 1 101 ? 2.093 1.825 -46.560 1.00 51.09 101 SER A CA 1
ATOM 782 C C . SER A 1 101 ? 3.001 1.145 -45.544 1.00 51.09 101 SER A C 1
ATOM 784 O O . SER A 1 101 ? 3.193 -0.056 -45.693 1.00 51.09 101 SER A O 1
ATOM 786 N N . ASP A 1 102 ? 3.540 1.829 -44.530 1.00 41.34 102 ASP A N 1
ATOM 787 C CA . ASP A 1 102 ? 3.804 1.105 -43.281 1.00 41.34 102 ASP A CA 1
ATOM 788 C C . ASP A 1 102 ? 4.076 1.976 -42.046 1.00 41.34 102 ASP A C 1
ATOM 790 O O . ASP A 1 102 ? 5.041 2.731 -41.962 1.00 41.34 102 ASP A O 1
ATOM 794 N N . THR A 1 103 ? 3.168 1.794 -41.090 1.00 41.62 103 THR A N 1
ATOM 795 C CA . THR A 1 103 ? 3.301 1.789 -39.631 1.00 41.62 103 THR A CA 1
ATOM 796 C C . THR A 1 103 ? 4.169 2.853 -38.957 1.00 41.62 103 THR A C 1
ATOM 798 O O . THR A 1 103 ? 5.329 2.651 -38.599 1.00 41.62 103 THR A O 1
ATOM 801 N N . THR A 1 104 ? 3.515 3.948 -38.569 1.00 43.72 104 THR A N 1
ATOM 802 C CA . THR A 1 104 ? 3.890 4.696 -37.365 1.00 43.72 104 THR A CA 1
ATOM 803 C C . THR A 1 104 ? 3.880 3.742 -36.165 1.00 43.72 104 THR A C 1
ATOM 805 O O . THR A 1 104 ? 2.808 3.331 -35.718 1.00 43.72 104 THR A O 1
ATOM 808 N N . ILE A 1 105 ? 5.050 3.367 -35.636 1.00 59.06 105 ILE A N 1
ATOM 809 C CA . ILE A 1 105 ? 5.146 2.601 -34.386 1.00 59.06 105 ILE A CA 1
ATOM 810 C C . ILE A 1 105 ? 4.526 3.448 -33.271 1.00 59.06 105 ILE A C 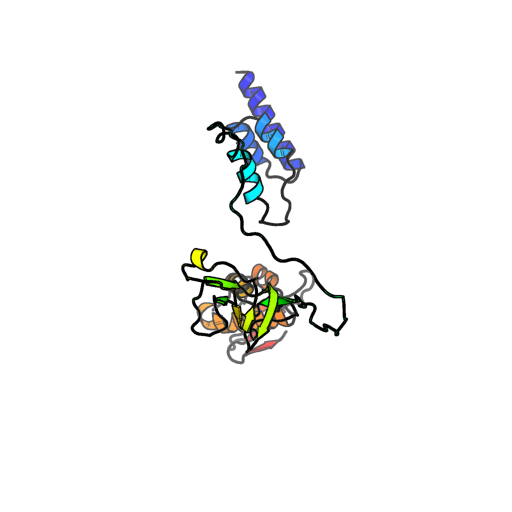1
ATOM 812 O O . ILE A 1 105 ? 5.113 4.428 -32.813 1.00 59.06 105 ILE A O 1
ATOM 816 N N . THR A 1 106 ? 3.312 3.100 -32.848 1.00 74.75 106 THR A N 1
ATOM 817 C CA . THR A 1 106 ? 2.598 3.821 -31.792 1.00 74.75 106 THR A CA 1
ATOM 818 C C . THR A 1 106 ? 3.172 3.434 -30.435 1.00 74.75 106 THR A C 1
ATOM 820 O O . THR A 1 106 ? 2.674 2.518 -29.773 1.00 74.75 106 THR A O 1
ATOM 823 N N . ILE A 1 107 ? 4.230 4.128 -30.016 1.00 88.62 107 ILE A N 1
ATOM 824 C CA . ILE A 1 107 ? 4.767 4.000 -28.659 1.00 88.62 107 ILE A CA 1
ATOM 825 C C . ILE A 1 107 ? 3.662 4.406 -27.684 1.00 88.62 107 ILE A C 1
ATOM 827 O O . ILE A 1 107 ? 3.072 5.477 -27.809 1.00 88.62 107 ILE A O 1
ATOM 831 N N . SER A 1 108 ? 3.348 3.520 -26.744 1.00 90.25 108 SER A N 1
ATOM 832 C CA . SER A 1 108 ? 2.249 3.709 -25.798 1.00 90.25 108 SER A CA 1
ATOM 833 C C . SER A 1 108 ? 2.724 3.511 -24.369 1.00 90.25 108 SER A C 1
ATOM 835 O O . SER A 1 108 ? 3.450 2.560 -24.077 1.00 90.25 108 SER A O 1
ATOM 837 N N . ASP A 1 109 ? 2.261 4.373 -23.472 1.00 94.50 109 ASP A N 1
ATOM 838 C CA . ASP A 1 109 ? 2.566 4.279 -22.051 1.00 94.50 109 ASP A CA 1
ATOM 839 C C . ASP A 1 109 ? 1.632 3.299 -21.336 1.00 94.50 109 ASP A C 1
ATOM 841 O O . ASP A 1 109 ? 0.409 3.313 -21.508 1.00 94.50 109 ASP A O 1
ATOM 845 N N . PHE A 1 110 ? 2.217 2.456 -20.491 1.00 95.06 110 PHE A N 1
ATOM 846 C CA . PHE A 1 110 ? 1.502 1.508 -19.648 1.00 95.06 110 PHE A CA 1
ATOM 847 C C . PHE A 1 110 ? 2.017 1.555 -18.216 1.00 95.06 110 PHE A C 1
ATOM 849 O O . PHE A 1 110 ? 3.180 1.831 -17.949 1.00 95.06 110 PHE A O 1
ATOM 856 N N . TYR A 1 111 ? 1.148 1.207 -17.281 1.00 93.19 111 TYR A N 1
ATOM 857 C CA . TYR A 1 111 ? 1.484 1.003 -15.886 1.00 93.19 111 TYR A CA 1
ATOM 858 C C . TYR A 1 111 ? 1.661 -0.479 -15.572 1.00 93.19 111 TYR A C 1
ATOM 860 O O . TYR A 1 111 ? 0.850 -1.317 -15.972 1.00 93.19 111 TYR A O 1
ATOM 868 N N . VAL A 1 112 ? 2.668 -0.793 -14.762 1.00 93.81 112 VAL A N 1
ATOM 869 C CA . VAL A 1 112 ? 2.889 -2.143 -14.233 1.00 93.81 112 VAL A CA 1
ATOM 870 C C . VAL A 1 112 ? 1.829 -2.486 -13.181 1.00 93.81 112 VAL A C 1
ATOM 872 O O . VAL A 1 112 ? 1.628 -1.741 -12.220 1.00 93.81 112 VAL A O 1
ATOM 875 N N . THR A 1 113 ? 1.159 -3.629 -13.318 1.00 88.75 113 THR A N 1
ATOM 876 C CA . THR A 1 113 ? 0.143 -4.111 -12.367 1.00 88.75 113 THR A CA 1
ATOM 877 C C . THR A 1 113 ? 0.686 -5.142 -11.375 1.00 88.75 113 THR A C 1
ATOM 879 O O . THR A 1 113 ? 0.151 -5.253 -10.273 1.00 88.75 113 THR A O 1
ATOM 882 N N . ALA A 1 114 ? 1.756 -5.874 -11.689 1.00 83.31 114 ALA A N 1
ATOM 883 C CA . ALA A 1 114 ? 2.389 -6.795 -10.738 1.00 83.31 114 ALA A CA 1
ATOM 884 C C . ALA A 1 114 ? 3.149 -6.038 -9.635 1.00 83.31 114 ALA A C 1
ATOM 886 O O . ALA A 1 114 ? 3.629 -4.937 -9.883 1.00 83.31 114 ALA A O 1
ATOM 887 N N . SER A 1 115 ? 3.274 -6.619 -8.435 1.00 77.50 115 SER A N 1
ATOM 888 C CA . SER A 1 115 ? 4.151 -6.084 -7.376 1.00 77.50 115 SER A CA 1
ATOM 889 C C . SER A 1 115 ? 5.593 -5.975 -7.866 1.00 77.50 115 SER A C 1
ATOM 891 O O . SER A 1 115 ? 6.201 -4.916 -7.747 1.00 77.50 115 SER A O 1
ATOM 893 N N . GLU A 1 116 ? 6.068 -7.049 -8.492 1.00 86.25 116 GLU A N 1
ATOM 894 C CA . GLU A 1 116 ? 7.373 -7.177 -9.124 1.00 86.25 116 GLU A CA 1
ATOM 895 C C . GLU A 1 116 ? 7.204 -7.846 -10.489 1.00 86.25 116 GLU A C 1
ATOM 897 O O . GLU A 1 116 ? 6.571 -8.899 -10.625 1.00 86.25 116 GLU A O 1
ATOM 902 N N . LEU A 1 117 ? 7.773 -7.235 -11.519 1.00 93.88 117 LEU A N 1
ATOM 903 C CA . LEU A 1 117 ? 7.728 -7.698 -12.894 1.00 93.88 117 LEU A CA 1
ATOM 904 C C . LEU A 1 117 ? 9.150 -7.791 -13.434 1.00 93.88 117 LEU A C 1
ATOM 906 O O . LEU A 1 117 ? 9.864 -6.804 -13.558 1.00 93.88 117 LEU A O 1
ATOM 910 N N . ASN A 1 118 ? 9.560 -9.010 -13.767 1.00 96.69 118 ASN A N 1
ATOM 911 C CA . ASN A 1 118 ? 10.890 -9.263 -14.304 1.00 96.69 118 ASN A CA 1
ATOM 912 C C . ASN A 1 118 ? 11.005 -8.731 -15.739 1.00 96.69 118 ASN A C 1
ATOM 914 O O . ASN A 1 118 ? 10.192 -9.088 -16.597 1.00 96.69 118 ASN A O 1
ATOM 918 N N . VAL A 1 119 ? 12.065 -7.971 -15.994 1.00 96.75 119 VAL A N 1
ATOM 919 C CA . VAL A 1 119 ? 12.508 -7.539 -17.319 1.00 96.75 119 VAL A CA 1
ATOM 920 C C . VAL A 1 119 ? 13.504 -8.553 -17.868 1.00 96.75 119 VAL A C 1
ATOM 922 O O . VAL A 1 119 ? 14.414 -8.995 -17.161 1.00 96.75 119 VAL A O 1
ATOM 925 N N . ARG A 1 120 ? 13.328 -8.940 -19.131 1.00 96.94 120 ARG A N 1
ATOM 926 C CA . ARG A 1 120 ? 14.118 -9.984 -19.793 1.00 96.94 120 ARG A CA 1
ATOM 927 C C . ARG A 1 120 ? 14.711 -9.506 -21.107 1.00 96.94 120 ARG A C 1
ATOM 929 O O . ARG A 1 120 ? 14.152 -8.619 -21.733 1.00 96.94 120 ARG A O 1
ATOM 936 N N . LEU A 1 121 ? 15.796 -10.140 -21.538 1.00 96.00 121 LEU A N 1
ATOM 937 C CA . LEU A 1 121 ? 16.483 -9.807 -22.795 1.00 96.00 121 LEU A CA 1
ATOM 938 C C . LEU A 1 121 ? 15.868 -10.466 -24.044 1.00 96.00 121 LEU A C 1
ATOM 940 O O . LEU A 1 121 ? 16.334 -10.251 -25.156 1.00 96.00 121 LEU A O 1
ATOM 944 N N . SER A 1 122 ? 14.817 -11.277 -23.879 1.00 94.56 122 SER A N 1
ATOM 945 C CA . SER A 1 122 ? 14.063 -11.875 -24.986 1.00 94.56 122 SER A CA 1
ATOM 946 C C . SER A 1 122 ? 12.585 -12.078 -24.611 1.00 94.56 122 SER A C 1
ATOM 948 O O . SER A 1 122 ? 12.277 -12.202 -23.416 1.00 94.56 122 SER A O 1
ATOM 950 N N . PRO A 1 123 ? 11.656 -12.134 -25.592 1.00 95.19 123 PRO A N 1
ATOM 951 C CA . PRO A 1 123 ? 10.216 -12.312 -25.370 1.00 95.19 123 PRO A CA 1
ATOM 952 C C . PRO A 1 123 ? 9.864 -13.768 -25.017 1.00 95.19 123 PRO A C 1
ATOM 954 O O . PRO A 1 123 ? 9.047 -14.426 -25.658 1.00 95.19 123 PRO A O 1
ATOM 957 N N . ALA A 1 124 ? 10.522 -14.316 -23.996 1.00 93.62 124 ALA A N 1
ATOM 958 C CA . ALA A 1 124 ? 10.368 -15.701 -23.586 1.00 93.62 124 ALA A CA 1
ATOM 959 C C . ALA A 1 124 ? 10.512 -15.862 -22.072 1.00 93.62 124 ALA A C 1
ATOM 961 O O . ALA A 1 124 ? 11.319 -15.209 -21.410 1.00 93.62 124 ALA A O 1
ATOM 962 N N . LYS A 1 125 ? 9.785 -16.834 -21.503 1.00 91.00 125 LYS A N 1
ATOM 963 C CA . LYS A 1 125 ? 9.860 -17.149 -20.061 1.00 91.00 125 LYS A CA 1
ATOM 964 C C . LYS A 1 125 ? 11.264 -17.585 -19.621 1.00 91.00 125 LYS A C 1
ATOM 966 O O . LYS A 1 125 ? 11.610 -17.414 -18.454 1.00 91.00 125 LYS A O 1
ATOM 971 N N . ARG A 1 126 ? 12.049 -18.138 -20.552 1.00 92.00 126 ARG A N 1
ATOM 972 C CA . ARG A 1 126 ? 13.439 -18.577 -20.356 1.00 92.00 126 ARG A CA 1
ATOM 973 C C . ARG A 1 126 ? 14.478 -17.487 -20.663 1.00 92.00 126 ARG A C 1
ATOM 975 O O . ARG A 1 126 ? 15.653 -17.726 -20.434 1.00 92.00 126 ARG A O 1
ATOM 982 N N . GLY A 1 127 ? 14.071 -16.308 -21.146 1.00 90.69 127 GLY A N 1
ATOM 983 C CA . GLY A 1 127 ? 14.996 -15.209 -21.436 1.00 90.69 127 GLY A CA 1
ATOM 984 C C . GLY A 1 127 ? 15.739 -14.731 -20.187 1.00 90.69 127 GLY A C 1
ATOM 985 O O . GLY A 1 127 ? 15.146 -14.691 -19.102 1.00 90.69 127 GLY A O 1
ATOM 986 N N . LYS A 1 128 ? 17.018 -14.361 -20.332 1.00 94.50 128 LYS A N 1
ATOM 987 C CA . LYS A 1 128 ? 17.861 -13.855 -19.234 1.00 94.50 128 LYS A CA 1
ATOM 988 C C . LYS A 1 128 ? 17.180 -12.663 -18.563 1.00 94.50 128 LYS A C 1
ATOM 990 O O . LYS A 1 128 ? 16.714 -11.755 -19.249 1.00 94.50 128 LYS A O 1
ATOM 995 N N . LYS A 1 129 ? 17.078 -12.692 -17.233 1.00 96.06 129 LYS A N 1
ATOM 996 C CA . LYS A 1 129 ? 16.544 -11.575 -16.444 1.00 96.06 129 LYS A CA 1
ATOM 997 C C . LYS A 1 129 ? 17.638 -10.522 -16.287 1.00 96.06 129 LYS A C 1
ATOM 999 O O . LYS A 1 129 ? 18.756 -10.884 -15.942 1.00 96.06 129 LYS A O 1
ATOM 1004 N N . THR A 1 130 ? 17.299 -9.262 -16.524 1.00 93.31 130 THR A N 1
ATOM 1005 C CA . THR A 1 130 ? 18.222 -8.121 -16.367 1.00 93.31 130 THR A CA 1
ATOM 1006 C C . THR A 1 130 ? 17.815 -7.233 -15.191 1.00 93.31 130 THR A C 1
ATOM 1008 O O . THR A 1 130 ? 18.654 -6.811 -14.406 1.00 93.31 130 THR A O 1
ATOM 1011 N N . ASN A 1 131 ? 16.512 -6.996 -15.010 1.00 91.94 131 ASN A N 1
ATOM 1012 C CA . ASN A 1 131 ? 16.009 -6.047 -14.018 1.00 91.94 131 ASN A CA 1
ATOM 1013 C C . ASN A 1 131 ? 14.614 -6.460 -13.511 1.00 91.94 131 ASN A C 1
ATOM 1015 O O . ASN A 1 131 ? 13.986 -7.374 -14.054 1.00 91.94 131 ASN A O 1
ATOM 1019 N N . VAL A 1 132 ? 14.115 -5.774 -12.488 1.00 92.38 132 VAL A N 1
ATOM 1020 C CA . VAL A 1 132 ? 12.757 -5.885 -11.957 1.00 92.38 132 VAL A CA 1
ATOM 1021 C C . VAL A 1 132 ? 12.131 -4.494 -11.936 1.00 92.38 132 VAL A C 1
ATOM 1023 O O . VAL A 1 132 ? 12.712 -3.547 -11.415 1.00 92.38 132 VAL A O 1
ATOM 1026 N N . ILE A 1 133 ? 10.930 -4.381 -12.497 1.00 93.19 133 ILE A N 1
ATOM 1027 C CA . ILE A 1 133 ? 10.097 -3.181 -12.411 1.00 93.19 133 ILE A CA 1
ATOM 1028 C C . ILE A 1 133 ? 8.900 -3.444 -11.499 1.00 93.19 133 ILE A C 1
ATOM 1030 O O . ILE A 1 133 ? 8.377 -4.553 -11.419 1.00 93.19 133 ILE A O 1
ATOM 1034 N N . TYR A 1 134 ? 8.470 -2.413 -10.796 1.00 88.19 134 TYR A N 1
ATOM 1035 C CA . TYR A 1 134 ? 7.516 -2.464 -9.706 1.00 88.19 134 TYR A CA 1
ATOM 1036 C C . TYR A 1 134 ? 6.160 -1.901 -10.108 1.00 88.19 134 TYR A C 1
ATOM 1038 O O . TYR A 1 134 ? 6.027 -1.105 -11.043 1.00 88.19 134 TYR A O 1
ATOM 1046 N N . ARG A 1 135 ? 5.134 -2.290 -9.351 1.00 82.06 135 ARG A N 1
ATOM 1047 C CA . ARG A 1 135 ? 3.758 -1.828 -9.555 1.00 82.06 135 ARG A CA 1
ATOM 1048 C C . ARG A 1 135 ? 3.675 -0.306 -9.674 1.00 82.06 135 ARG A C 1
ATOM 1050 O O . ARG A 1 135 ? 4.308 0.423 -8.919 1.00 82.06 135 ARG A O 1
ATOM 1057 N N . ARG A 1 136 ? 2.795 0.169 -10.559 1.00 83.12 136 ARG A N 1
ATOM 1058 C CA . ARG A 1 136 ? 2.522 1.584 -10.875 1.00 83.12 136 ARG A CA 1
ATOM 1059 C C . ARG A 1 136 ? 3.668 2.314 -11.574 1.00 83.12 136 ARG A C 1
ATOM 1061 O O . ARG A 1 136 ? 3.455 3.470 -11.935 1.00 83.12 136 ARG A O 1
ATOM 1068 N N . GLN A 1 137 ? 4.828 1.692 -11.794 1.00 86.19 137 GLN A N 1
ATOM 1069 C CA . GLN A 1 137 ? 5.832 2.285 -12.671 1.00 86.19 137 GLN A CA 1
ATOM 1070 C C . GLN A 1 137 ? 5.273 2.393 -14.088 1.00 86.19 137 GLN A C 1
ATOM 1072 O O . GLN A 1 137 ? 4.568 1.495 -14.557 1.00 86.19 137 GLN A O 1
ATOM 1077 N N . LEU A 1 138 ? 5.560 3.525 -14.723 1.00 92.56 138 LEU A N 1
ATOM 1078 C CA . LEU A 1 138 ? 5.216 3.784 -16.110 1.00 92.56 138 LEU A CA 1
ATOM 1079 C C . LEU A 1 138 ? 6.297 3.169 -17.001 1.00 92.56 138 LEU A C 1
ATOM 1081 O O . LEU A 1 138 ? 7.486 3.341 -16.731 1.00 92.56 138 LEU A O 1
ATOM 1085 N N . VAL A 1 139 ? 5.891 2.464 -18.049 1.00 95.06 139 VAL A N 1
ATOM 1086 C CA . VAL A 1 139 ? 6.778 1.908 -19.069 1.00 95.06 139 VAL A CA 1
ATOM 1087 C C . VAL A 1 139 ? 6.275 2.276 -20.454 1.00 95.06 139 VAL A C 1
ATOM 1089 O O . VAL A 1 139 ? 5.084 2.160 -20.740 1.00 95.06 139 VAL A O 1
ATOM 1092 N N . GLN A 1 140 ? 7.202 2.683 -21.316 1.00 95.56 140 GLN A N 1
ATOM 1093 C CA . GLN A 1 140 ? 6.935 2.878 -22.735 1.00 95.56 140 GLN A CA 1
ATOM 1094 C C . GLN A 1 140 ? 6.993 1.531 -23.441 1.00 95.56 140 GLN A C 1
ATOM 1096 O O . GLN A 1 140 ? 8.008 0.840 -23.380 1.00 95.56 140 GLN A O 1
ATOM 1101 N N . VAL A 1 141 ? 5.907 1.153 -24.107 1.00 96.38 141 VAL A N 1
ATOM 1102 C CA . VAL A 1 141 ? 5.822 -0.062 -24.916 1.00 96.38 141 VAL A CA 1
ATOM 1103 C C . VAL A 1 141 ? 6.006 0.309 -26.381 1.00 96.38 141 VAL A C 1
ATOM 1105 O O . VAL A 1 141 ? 5.221 1.075 -26.936 1.00 96.38 141 VAL A O 1
ATOM 1108 N N . PHE A 1 142 ? 7.041 -0.257 -26.997 1.00 94.56 142 PHE A N 1
ATOM 1109 C CA . PHE A 1 142 ? 7.378 -0.057 -28.407 1.00 94.56 142 PHE A CA 1
ATOM 1110 C C . PHE A 1 142 ? 6.617 -1.023 -29.313 1.00 94.56 142 PHE A C 1
ATOM 1112 O O . PHE A 1 142 ? 6.235 -0.665 -30.416 1.00 94.56 142 PHE A O 1
ATOM 1119 N N . GLU A 1 143 ? 6.419 -2.258 -28.858 1.00 93.19 143 GLU A N 1
ATOM 1120 C CA . GLU A 1 143 ? 5.657 -3.280 -29.575 1.00 93.19 143 GLU A CA 1
ATOM 1121 C C . GLU A 1 143 ? 5.152 -4.338 -28.596 1.00 93.19 143 GLU A C 1
ATOM 1123 O O . GLU A 1 143 ? 5.660 -4.468 -27.477 1.00 93.19 143 GLU A O 1
ATOM 1128 N N . THR A 1 144 ? 4.133 -5.087 -29.007 1.00 93.19 144 THR A N 1
ATOM 1129 C CA . THR A 1 144 ? 3.621 -6.230 -28.252 1.00 93.19 144 THR A CA 1
ATOM 1130 C C . THR A 1 144 ? 3.428 -7.411 -29.184 1.00 93.19 144 THR A C 1
ATOM 1132 O O . THR A 1 144 ? 2.650 -7.334 -30.130 1.00 93.19 144 THR A O 1
ATOM 1135 N N . THR A 1 145 ? 4.101 -8.514 -28.875 1.00 92.12 145 THR A N 1
ATOM 1136 C CA . THR A 1 145 ? 4.120 -9.716 -29.708 1.00 92.12 145 THR A CA 1
ATOM 1137 C C . THR A 1 145 ? 4.085 -10.940 -28.801 1.00 92.12 145 THR A C 1
ATOM 1139 O O . THR A 1 145 ? 4.845 -11.035 -27.838 1.00 92.12 145 THR A O 1
ATOM 1142 N N . ASN A 1 146 ? 3.187 -11.889 -29.076 1.00 92.19 146 ASN A N 1
ATOM 1143 C CA . ASN A 1 146 ? 3.099 -13.168 -28.353 1.00 92.19 146 ASN A CA 1
ATOM 1144 C C . ASN A 1 146 ? 2.999 -13.039 -26.813 1.00 92.19 146 ASN A C 1
ATOM 1146 O O . ASN A 1 146 ? 3.572 -13.836 -26.069 1.00 92.19 146 ASN A O 1
ATOM 1150 N N . GLY A 1 147 ? 2.281 -12.025 -26.315 1.00 94.06 147 GLY A N 1
ATOM 1151 C CA . GLY A 1 147 ? 2.093 -11.788 -24.874 1.00 94.06 147 GLY A CA 1
ATOM 1152 C C . GLY A 1 147 ? 3.300 -11.170 -24.154 1.00 94.06 147 GLY A C 1
ATOM 1153 O O . GLY A 1 147 ? 3.328 -11.137 -22.914 1.00 94.06 147 GLY A O 1
ATOM 1154 N N . TRP A 1 148 ? 4.280 -10.685 -24.917 1.00 97.25 148 TRP A N 1
ATOM 1155 C CA . TRP A 1 148 ? 5.418 -9.908 -24.443 1.00 97.25 148 TRP A CA 1
ATOM 1156 C C . TRP A 1 148 ? 5.394 -8.510 -25.037 1.00 97.25 148 TRP A C 1
ATOM 1158 O O . TRP A 1 148 ? 5.106 -8.330 -26.215 1.00 97.25 148 TRP A O 1
ATOM 1168 N N . SER A 1 149 ? 5.734 -7.524 -24.217 1.00 97.19 149 SER A N 1
ATOM 1169 C CA . SER A 1 149 ? 5.840 -6.128 -24.618 1.00 97.19 149 SER A CA 1
ATOM 1170 C C . SER A 1 149 ? 7.297 -5.696 -24.548 1.00 97.19 149 SER A C 1
ATOM 1172 O O . SER A 1 149 ? 7.946 -5.877 -23.511 1.00 97.19 149 SER A O 1
ATOM 1174 N N . ARG A 1 150 ? 7.812 -5.137 -25.646 1.00 96.81 150 ARG A N 1
ATOM 1175 C CA . ARG A 1 150 ? 9.161 -4.570 -25.713 1.00 96.81 150 ARG A CA 1
ATOM 1176 C C . ARG A 1 150 ? 9.141 -3.174 -25.109 1.00 96.81 150 ARG A C 1
ATOM 1178 O O . ARG A 1 150 ? 8.343 -2.338 -25.531 1.00 96.81 150 ARG A O 1
ATOM 1185 N N . ILE A 1 151 ? 10.021 -2.923 -24.149 1.00 96.62 151 ILE A N 1
ATOM 1186 C CA . ILE A 1 151 ? 10.076 -1.676 -23.372 1.00 96.62 151 ILE A CA 1
ATOM 1187 C C . ILE A 1 151 ? 11.372 -0.882 -23.573 1.00 96.62 151 ILE A C 1
ATOM 1189 O O . ILE A 1 151 ? 11.670 0.046 -22.826 1.00 96.62 151 ILE A O 1
ATOM 1193 N N . SER A 1 152 ? 12.168 -1.251 -24.572 1.00 95.50 152 SER A N 1
ATOM 1194 C CA . SER A 1 152 ? 13.335 -0.492 -25.008 1.00 95.50 152 SER A CA 1
ATOM 1195 C C . SER A 1 152 ? 13.486 -0.587 -26.520 1.00 95.50 152 SER A C 1
ATOM 1197 O O . SER A 1 152 ? 12.939 -1.492 -27.153 1.00 95.50 152 SER A O 1
ATOM 1199 N N . LYS A 1 153 ? 14.304 0.297 -27.091 1.00 95.06 153 LYS A N 1
ATOM 1200 C CA . LYS A 1 153 ? 14.910 0.032 -28.398 1.00 95.06 153 LYS A CA 1
ATOM 1201 C C . LYS A 1 153 ? 15.819 -1.197 -28.307 1.00 95.06 153 LYS A C 1
ATOM 1203 O O . LYS A 1 153 ? 16.183 -1.617 -27.202 1.00 95.06 153 LYS A O 1
ATOM 1208 N N . TYR A 1 154 ? 16.161 -1.754 -29.458 1.00 95.19 154 TYR A N 1
ATOM 1209 C CA . TYR A 1 154 ? 17.265 -2.696 -29.549 1.00 95.19 154 TYR A CA 1
ATOM 1210 C C . TYR A 1 154 ? 18.597 -1.992 -29.236 1.00 95.19 154 TYR A C 1
ATOM 1212 O O . TYR A 1 154 ? 18.734 -0.790 -29.475 1.00 95.19 154 TYR A O 1
ATOM 1220 N N . TYR A 1 155 ? 19.525 -2.713 -28.613 1.00 94.69 155 TYR A N 1
ATOM 1221 C CA . TYR A 1 155 ? 20.852 -2.234 -28.231 1.00 94.69 155 TYR A CA 1
ATOM 1222 C C . TYR A 1 155 ? 21.845 -3.399 -28.161 1.00 94.69 155 TYR A C 1
ATOM 1224 O O . TYR A 1 155 ? 21.446 -4.563 -28.126 1.00 94.69 155 TYR A O 1
ATOM 1232 N N . ASP A 1 156 ? 23.139 -3.083 -28.122 1.00 96.06 156 ASP A N 1
ATOM 1233 C CA . ASP A 1 156 ? 24.198 -4.084 -27.991 1.00 96.06 156 ASP A CA 1
ATOM 1234 C C . ASP A 1 156 ? 24.126 -4.805 -26.630 1.00 96.06 156 ASP A C 1
ATOM 1236 O O . ASP A 1 156 ? 24.187 -4.182 -25.567 1.00 96.06 156 ASP A O 1
ATOM 1240 N N . GLY A 1 157 ? 23.981 -6.129 -26.665 1.00 94.38 157 GLY A N 1
ATOM 1241 C CA . GLY A 1 157 ? 23.856 -6.992 -25.497 1.00 94.38 157 GLY A CA 1
ATOM 1242 C C . GLY A 1 157 ? 25.146 -7.189 -24.709 1.00 94.38 157 GLY A C 1
ATOM 1243 O O . GLY A 1 157 ? 25.076 -7.717 -23.594 1.00 94.38 157 GLY A O 1
ATOM 1244 N N . THR A 1 158 ? 26.301 -6.748 -25.220 1.00 93.94 158 THR A N 1
ATOM 1245 C CA . THR A 1 158 ? 27.598 -6.890 -24.535 1.00 93.94 158 THR A CA 1
ATOM 1246 C C . THR A 1 158 ? 27.567 -6.308 -23.120 1.00 93.94 158 THR A C 1
ATOM 1248 O O . THR A 1 158 ? 28.078 -6.926 -22.184 1.00 93.94 158 THR A O 1
ATOM 1251 N N . ILE A 1 159 ? 26.853 -5.194 -22.917 1.00 91.56 159 ILE A N 1
ATOM 1252 C CA . ILE A 1 159 ? 26.674 -4.553 -21.601 1.00 91.56 159 ILE A CA 1
ATOM 1253 C C . ILE A 1 159 ? 25.851 -5.398 -20.615 1.00 91.56 159 ILE A C 1
ATOM 1255 O O . ILE A 1 159 ? 25.929 -5.207 -19.406 1.00 91.56 159 ILE A O 1
ATOM 1259 N N . GLU A 1 160 ? 25.047 -6.330 -21.123 1.00 90.62 160 GLU A N 1
ATOM 1260 C CA . GLU A 1 160 ? 24.264 -7.288 -20.340 1.00 90.62 160 GLU A CA 1
ATOM 1261 C C . GLU A 1 160 ? 24.959 -8.661 -20.272 1.00 90.62 160 GLU A C 1
ATOM 1263 O O . GLU A 1 160 ? 24.385 -9.619 -19.743 1.00 90.62 160 GLU A O 1
ATOM 1268 N N . GLY A 1 161 ? 26.172 -8.793 -20.823 1.00 92.81 161 GLY A N 1
ATOM 1269 C CA . GLY A 1 161 ? 26.925 -10.044 -20.922 1.00 92.81 161 GLY A CA 1
ATOM 1270 C C . GLY A 1 161 ? 26.242 -11.082 -21.814 1.00 92.81 161 GLY A C 1
ATOM 1271 O O . GLY A 1 161 ? 26.074 -12.230 -21.387 1.00 92.81 161 GLY A O 1
ATOM 1272 N N . VAL A 1 162 ? 25.745 -10.660 -22.980 1.00 92.31 162 VAL A N 1
ATOM 1273 C CA . VAL A 1 162 ? 25.178 -11.515 -24.035 1.00 92.31 162 VAL A CA 1
ATOM 1274 C C . VAL A 1 162 ? 25.656 -10.994 -25.389 1.00 92.31 162 VAL A C 1
ATOM 1276 O O . VAL A 1 162 ? 25.610 -9.795 -25.621 1.00 92.31 162 VAL A O 1
ATOM 1279 N N . ASP A 1 163 ? 26.073 -11.873 -26.292 1.00 93.06 163 ASP A N 1
ATOM 1280 C CA . ASP A 1 163 ? 26.504 -11.441 -27.622 1.00 93.06 163 ASP A CA 1
ATOM 1281 C C . ASP A 1 163 ? 25.313 -11.075 -28.519 1.00 93.06 163 ASP A C 1
ATOM 1283 O O . ASP A 1 163 ? 24.279 -11.751 -28.523 1.00 93.06 163 ASP A O 1
ATOM 1287 N N . GLY A 1 164 ? 25.495 -10.030 -29.326 1.00 93.38 164 GLY A N 1
ATOM 1288 C CA . GLY A 1 164 ? 24.529 -9.590 -30.328 1.00 93.38 164 GLY A CA 1
ATOM 1289 C C . GLY A 1 164 ? 23.520 -8.559 -29.827 1.00 93.38 164 GLY A C 1
ATOM 1290 O O . GLY A 1 164 ? 23.599 -8.040 -28.716 1.00 93.38 164 GLY A O 1
ATOM 1291 N N . GLU A 1 165 ? 22.565 -8.229 -30.692 1.00 95.62 165 GLU A N 1
ATOM 1292 C CA . GLU A 1 165 ? 21.569 -7.196 -30.425 1.00 95.62 165 GLU A CA 1
ATOM 1293 C C . GLU A 1 165 ? 20.406 -7.738 -29.574 1.00 95.62 165 GLU A C 1
ATOM 1295 O O . GLU A 1 165 ? 19.806 -8.772 -29.878 1.00 95.62 165 GLU A O 1
ATOM 1300 N N . VAL A 1 166 ? 20.064 -7.028 -28.498 1.00 95.75 166 VAL A N 1
ATOM 1301 C CA . VAL A 1 166 ? 19.015 -7.411 -27.541 1.00 95.75 166 VAL A CA 1
ATOM 1302 C C . VAL A 1 166 ? 18.048 -6.259 -27.279 1.00 95.75 166 VAL A C 1
ATOM 1304 O O . VAL A 1 166 ? 18.315 -5.101 -27.583 1.00 95.75 166 VAL A O 1
ATOM 1307 N N . ALA A 1 167 ? 16.896 -6.567 -26.686 1.00 96.25 167 ALA A N 1
ATOM 1308 C CA . ALA A 1 167 ? 15.951 -5.569 -26.193 1.00 96.25 167 ALA A CA 1
ATOM 1309 C C . ALA A 1 167 ? 15.367 -6.013 -24.851 1.00 96.25 167 ALA A C 1
ATOM 1311 O O . ALA A 1 167 ? 15.421 -7.189 -24.494 1.00 96.25 167 ALA A O 1
ATOM 1312 N N . ARG A 1 168 ? 14.774 -5.079 -24.106 1.00 96.81 168 ARG A N 1
ATOM 1313 C CA . ARG A 1 168 ? 14.112 -5.368 -22.832 1.00 96.81 168 ARG A CA 1
ATOM 1314 C C . ARG A 1 168 ? 12.643 -5.694 -23.050 1.00 96.81 168 ARG A C 1
ATOM 1316 O O . ARG A 1 168 ? 11.908 -4.930 -23.670 1.00 96.81 168 ARG A O 1
ATOM 1323 N N . TRP A 1 169 ? 12.212 -6.809 -22.481 1.00 97.56 169 TRP A N 1
ATOM 1324 C CA . TRP A 1 169 ? 10.877 -7.373 -22.629 1.00 97.56 169 TRP A CA 1
ATOM 1325 C C . TRP A 1 169 ? 10.240 -7.641 -21.275 1.00 97.56 169 TRP A C 1
ATOM 1327 O O . TRP A 1 169 ? 10.892 -8.105 -20.337 1.00 97.56 169 TRP A O 1
ATOM 1337 N N . VAL A 1 170 ? 8.935 -7.410 -21.193 1.00 97.62 170 VAL A N 1
ATOM 1338 C CA . VAL A 1 170 ? 8.108 -7.725 -20.024 1.00 97.62 170 VAL A CA 1
ATOM 1339 C C . VAL A 1 170 ? 6.842 -8.450 -20.457 1.00 97.62 170 VAL A C 1
ATOM 1341 O O . VAL A 1 170 ? 6.428 -8.371 -21.611 1.00 97.62 170 VAL A O 1
ATOM 1344 N N . SER A 1 171 ? 6.210 -9.180 -19.542 1.00 97.31 171 SER A N 1
ATOM 1345 C CA . SER A 1 171 ? 4.960 -9.870 -19.866 1.00 97.31 171 SER A CA 1
ATOM 1346 C C . SER A 1 171 ? 3.803 -8.873 -19.952 1.00 97.31 171 SER A C 1
ATOM 1348 O O . SER A 1 171 ? 3.489 -8.207 -18.964 1.00 97.31 171 SER A O 1
ATOM 1350 N N . SER A 1 172 ? 3.128 -8.819 -21.103 1.00 96.31 172 SER A N 1
ATOM 1351 C CA . SER A 1 172 ? 2.045 -7.862 -21.382 1.00 96.31 172 SER A CA 1
ATOM 1352 C C . SER A 1 172 ? 0.852 -8.018 -20.443 1.00 96.31 172 SER A C 1
ATOM 1354 O O . SER A 1 172 ? 0.153 -7.054 -20.158 1.00 96.31 172 SER A O 1
ATOM 1356 N N . LYS A 1 173 ? 0.646 -9.222 -19.894 1.00 96.31 173 LYS A N 1
ATOM 1357 C CA . LYS A 1 173 ? -0.442 -9.510 -18.945 1.00 96.31 173 LYS A CA 1
ATOM 1358 C C . LYS A 1 173 ? -0.369 -8.689 -17.649 1.00 96.31 173 LYS A C 1
ATOM 1360 O O . LYS A 1 173 ? -1.347 -8.626 -16.914 1.00 96.31 173 LYS A O 1
ATOM 1365 N N . TYR A 1 174 ? 0.794 -8.113 -17.342 1.00 95.12 174 TYR A N 1
ATOM 1366 C CA . TYR A 1 174 ? 1.015 -7.290 -16.154 1.00 95.12 174 TYR A CA 1
ATOM 1367 C C . TYR A 1 174 ? 1.128 -5.796 -16.479 1.00 95.12 174 TYR A C 1
ATOM 1369 O O . TYR A 1 174 ? 1.695 -5.041 -15.690 1.00 95.12 174 TYR A O 1
ATOM 1377 N N . LEU A 1 175 ? 0.602 -5.371 -17.628 1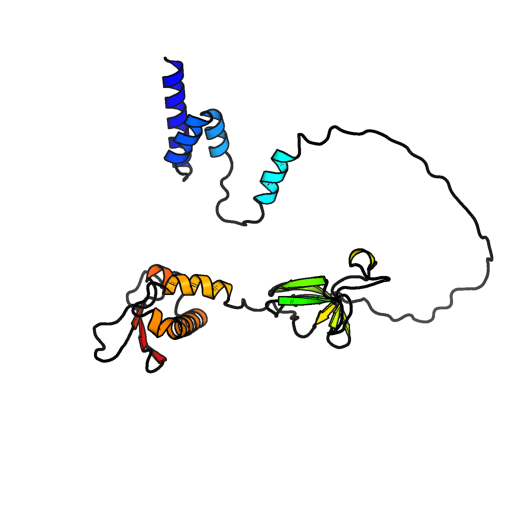.00 95.31 175 LEU A N 1
ATOM 1378 C CA . LEU A 1 175 ? 0.558 -3.979 -18.060 1.00 95.31 175 LEU A CA 1
ATOM 1379 C C . LEU A 1 175 ? -0.895 -3.502 -18.180 1.00 95.31 175 LEU A C 1
ATOM 1381 O O . LEU A 1 175 ? -1.784 -4.264 -18.551 1.00 95.31 175 LEU A O 1
ATOM 1385 N N . SER A 1 176 ? -1.142 -2.233 -17.860 1.00 93.62 176 SER A N 1
ATOM 1386 C CA . SER A 1 176 ? -2.461 -1.594 -17.957 1.00 93.62 176 SER A CA 1
ATOM 1387 C C . SER A 1 176 ? -2.331 -0.135 -18.379 1.00 93.62 176 SER A C 1
ATOM 1389 O O . SER A 1 176 ? -1.464 0.571 -17.876 1.00 93.62 176 SER A O 1
ATOM 1391 N N . LYS A 1 177 ? -3.221 0.351 -19.251 1.00 92.56 177 LYS A N 1
ATOM 1392 C CA . LYS A 1 177 ? -3.289 1.784 -19.603 1.00 92.56 177 LYS A CA 1
ATOM 1393 C C . LYS A 1 177 ? -3.746 2.650 -18.429 1.00 92.56 177 LYS A C 1
ATOM 1395 O O . LYS A 1 177 ? -3.361 3.807 -18.308 1.00 92.56 177 LYS A O 1
ATOM 1400 N N . HIS A 1 178 ? -4.549 2.081 -17.536 1.00 88.19 178 HIS A N 1
ATOM 1401 C CA . HIS A 1 178 ? -5.003 2.763 -16.332 1.00 88.19 178 HIS A CA 1
ATOM 1402 C C . HIS A 1 178 ? -4.047 2.490 -15.181 1.00 88.19 178 HIS A C 1
ATOM 1404 O O . HIS A 1 178 ? -3.649 1.339 -14.962 1.00 88.19 178 HIS A O 1
ATOM 1410 N N . LYS A 1 179 ? -3.717 3.544 -14.429 1.00 83.06 179 LYS A N 1
ATOM 1411 C CA . LYS A 1 179 ? -2.869 3.452 -13.242 1.00 83.06 179 LYS A CA 1
ATOM 1412 C C . LYS A 1 179 ? -3.511 2.481 -12.246 1.00 83.06 179 LYS A C 1
ATOM 1414 O O . LYS A 1 179 ? -4.611 2.762 -11.772 1.00 83.06 179 LYS A O 1
ATOM 1419 N N . PRO A 1 180 ? -2.856 1.354 -11.912 1.00 75.00 180 PRO A N 1
ATOM 1420 C CA . PRO A 1 180 ? -3.417 0.403 -10.978 1.00 75.00 180 PRO A CA 1
ATOM 1421 C C . PRO A 1 180 ? -3.600 1.078 -9.624 1.00 75.00 180 PRO A C 1
ATOM 1423 O O . PRO A 1 180 ? -2.675 1.716 -9.108 1.00 75.00 180 PRO A O 1
ATOM 1426 N N . THR A 1 181 ? -4.782 0.892 -9.039 1.00 66.69 181 THR A N 1
ATOM 1427 C CA . THR A 1 181 ? -5.060 1.278 -7.657 1.00 66.69 181 THR A CA 1
ATOM 1428 C C . THR A 1 181 ? -3.989 0.672 -6.755 1.00 66.69 181 THR A C 1
ATOM 1430 O O . THR A 1 181 ? -3.519 -0.453 -6.983 1.00 66.69 181 THR A O 1
ATOM 1433 N N . GLU A 1 182 ? -3.536 1.452 -5.780 1.00 58.06 182 GLU A N 1
ATOM 1434 C CA . GLU A 1 182 ? -2.462 1.059 -4.878 1.00 58.06 182 GLU A CA 1
ATOM 1435 C C . GLU A 1 182 ? -2.779 -0.287 -4.213 1.00 58.06 182 GLU A C 1
ATOM 1437 O O . GLU A 1 182 ? -3.845 -0.466 -3.624 1.00 58.06 182 GLU A O 1
ATOM 1442 N N . LEU A 1 183 ? -1.868 -1.262 -4.345 1.00 53.47 183 LEU A N 1
ATOM 1443 C CA . LEU A 1 183 ? -1.968 -2.477 -3.545 1.00 53.47 183 LEU A CA 1
ATOM 1444 C C . LEU A 1 183 ? -1.554 -2.132 -2.122 1.00 53.47 183 LEU A C 1
ATOM 1446 O O . LEU A 1 183 ? -0.441 -1.671 -1.882 1.00 53.47 183 LEU A O 1
ATOM 1450 N N . ARG A 1 184 ? -2.483 -2.407 -1.212 1.00 51.81 184 ARG A N 1
ATOM 1451 C CA . ARG A 1 184 ? -2.497 -2.237 0.246 1.00 51.81 184 ARG A CA 1
ATOM 1452 C C . ARG A 1 184 ? -1.389 -2.994 1.005 1.00 51.81 184 ARG A C 1
ATOM 1454 O O . ARG A 1 184 ? -1.680 -3.687 1.977 1.00 51.81 184 ARG A O 1
ATOM 1461 N N . VAL A 1 185 ? -0.142 -2.904 0.544 1.00 47.41 185 VAL A N 1
ATOM 1462 C CA . VAL A 1 185 ? 1.048 -3.477 1.198 1.00 47.41 185 VAL A CA 1
ATOM 1463 C C . VAL A 1 185 ? 1.859 -2.379 1.895 1.00 47.41 185 VAL A C 1
ATOM 1465 O O . VAL A 1 185 ? 2.346 -2.581 2.998 1.00 47.41 185 VAL A O 1
ATOM 1468 N N . MET A 1 186 ? 1.903 -1.156 1.351 1.00 41.84 186 MET A N 1
ATOM 1469 C CA . MET A 1 186 ? 2.382 -0.006 2.136 1.00 41.84 186 MET A CA 1
ATOM 1470 C C . MET A 1 186 ? 1.358 0.422 3.196 1.00 41.84 186 MET A C 1
ATOM 1472 O O . MET A 1 186 ? 1.735 0.766 4.315 1.00 41.84 186 MET A O 1
ATOM 1476 N N . SER A 1 187 ? 0.059 0.313 2.886 1.00 49.81 187 SER A N 1
ATOM 1477 C CA . SER A 1 187 ? -0.999 0.568 3.870 1.00 49.81 187 SER A CA 1
ATOM 1478 C C . SER A 1 187 ? -1.065 -0.504 4.961 1.00 49.81 187 SER A C 1
ATOM 1480 O O . SER A 1 187 ? -1.568 -0.198 6.036 1.00 49.81 187 SER A O 1
ATOM 1482 N N . SER A 1 188 ? -0.578 -1.736 4.732 1.00 59.09 188 SER A N 1
ATOM 1483 C CA . SER A 1 188 ? -0.592 -2.762 5.779 1.00 59.09 188 SER A CA 1
ATOM 1484 C C . SER A 1 188 ? 0.421 -2.469 6.870 1.00 59.09 188 SER A C 1
ATOM 1486 O O . SER A 1 188 ? 0.043 -2.590 8.016 1.00 59.09 188 SER A O 1
ATOM 1488 N N . ASN A 1 189 ? 1.634 -1.992 6.575 1.00 75.75 189 ASN A N 1
ATOM 1489 C CA . ASN A 1 189 ? 2.596 -1.689 7.645 1.00 75.75 189 ASN A CA 1
ATOM 1490 C C . ASN A 1 189 ? 2.108 -0.560 8.563 1.00 75.75 189 ASN A C 1
ATOM 1492 O O . ASN A 1 189 ? 2.202 -0.676 9.781 1.00 75.75 189 ASN A O 1
ATOM 1496 N N . ARG A 1 190 ? 1.549 0.512 7.986 1.00 86.62 190 ARG A N 1
ATOM 1497 C CA . ARG A 1 190 ? 1.007 1.634 8.766 1.00 86.62 190 ARG A CA 1
ATOM 1498 C C . ARG A 1 190 ? -0.248 1.231 9.541 1.00 86.62 190 ARG A C 1
ATOM 1500 O O . ARG A 1 190 ? -0.346 1.517 10.724 1.00 86.62 190 ARG A O 1
ATOM 1507 N N . LEU A 1 191 ? -1.176 0.518 8.898 1.00 90.38 191 LEU A N 1
ATOM 1508 C CA . LEU A 1 191 ? -2.383 0.030 9.565 1.00 90.38 191 LEU A CA 1
ATOM 1509 C C . LEU A 1 191 ? -2.064 -1.014 10.639 1.00 90.38 191 LEU A C 1
ATOM 1511 O O . LEU A 1 191 ? -2.654 -0.982 11.705 1.00 90.38 191 LEU A O 1
ATOM 1515 N N . GLU A 1 192 ? -1.141 -1.938 10.386 1.00 89.44 192 GLU A N 1
ATOM 1516 C CA . GLU A 1 192 ? -0.709 -2.922 11.381 1.00 89.44 192 GLU A CA 1
ATOM 1517 C C . GLU A 1 192 ? -0.072 -2.242 12.589 1.00 89.44 192 GLU A C 1
ATOM 1519 O O . GLU A 1 192 ? -0.395 -2.626 13.707 1.00 89.44 192 GLU A O 1
ATOM 1524 N N . ALA A 1 193 ? 0.751 -1.208 12.383 1.00 91.44 193 ALA A N 1
ATOM 1525 C CA . ALA A 1 193 ? 1.289 -0.399 13.475 1.00 91.44 193 ALA A CA 1
ATOM 1526 C C . ALA A 1 193 ? 0.184 0.351 14.240 1.00 91.44 193 ALA A C 1
ATOM 1528 O O . ALA A 1 193 ? 0.201 0.381 15.465 1.00 91.44 193 ALA A O 1
ATOM 1529 N N . ALA A 1 194 ? -0.811 0.899 13.535 1.00 93.00 194 ALA A N 1
ATOM 1530 C CA . ALA A 1 194 ? -1.963 1.565 14.148 1.00 93.00 194 ALA A CA 1
ATOM 1531 C C . ALA A 1 194 ? -2.837 0.612 14.984 1.00 93.00 194 ALA A C 1
ATOM 1533 O O . ALA A 1 194 ? -3.488 1.031 15.936 1.00 93.00 194 ALA A O 1
ATOM 1534 N N . LEU A 1 195 ? -2.866 -0.673 14.620 1.00 94.31 195 LEU A N 1
ATOM 1535 C CA . LEU A 1 195 ? -3.651 -1.703 15.297 1.00 94.31 195 LEU A CA 1
ATOM 1536 C C . LEU A 1 195 ? -2.880 -2.449 16.392 1.00 94.31 195 LEU A C 1
ATOM 1538 O O . LEU A 1 195 ? -3.513 -3.208 17.124 1.00 94.31 195 LEU A O 1
ATOM 1542 N N . ASP A 1 196 ? -1.565 -2.268 16.515 1.00 92.25 196 ASP A N 1
ATOM 1543 C CA . ASP A 1 196 ? -0.716 -3.054 17.425 1.00 92.25 196 ASP A CA 1
ATOM 1544 C C . ASP A 1 196 ? -1.126 -2.909 18.900 1.00 92.25 196 ASP A C 1
ATOM 1546 O O . ASP A 1 196 ? -1.076 -3.867 19.666 1.00 92.25 196 ASP A O 1
ATOM 1550 N N . SER A 1 197 ? -1.649 -1.736 19.263 1.00 93.12 197 SER A N 1
ATOM 1551 C CA . SER A 1 197 ? -2.171 -1.431 20.600 1.00 93.12 197 SER A CA 1
ATOM 1552 C C . SER A 1 197 ? -3.605 -1.920 20.850 1.00 93.12 197 SER A C 1
ATOM 1554 O O . SER A 1 197 ? -4.177 -1.598 21.890 1.00 93.12 197 SER A O 1
ATOM 1556 N N . SER A 1 198 ? -4.206 -2.677 19.924 1.00 96.19 198 SER A N 1
ATOM 1557 C CA . SER A 1 198 ? -5.573 -3.183 20.100 1.00 96.19 198 SER A CA 1
ATOM 1558 C C . SER A 1 198 ? -5.654 -4.196 21.242 1.00 96.19 198 SER A C 1
ATOM 1560 O O . SER A 1 198 ? -4.781 -5.050 21.419 1.00 96.19 198 SER A O 1
ATOM 1562 N N . ASP A 1 199 ? -6.778 -4.200 21.948 1.00 95.44 199 ASP A N 1
ATOM 1563 C CA . ASP A 1 199 ? -7.060 -5.228 22.941 1.00 95.44 199 ASP A CA 1
ATOM 1564 C C . ASP A 1 199 ? -7.150 -6.609 22.283 1.00 95.44 199 ASP A C 1
ATOM 1566 O O . ASP A 1 199 ? -7.799 -6.796 21.252 1.00 95.44 199 ASP A O 1
ATOM 1570 N N . ASP A 1 200 ? -6.523 -7.607 22.907 1.00 94.62 200 ASP A N 1
ATOM 1571 C CA . ASP A 1 200 ? -6.445 -8.979 22.395 1.00 94.62 200 ASP A CA 1
ATOM 1572 C C . ASP A 1 200 ? -5.844 -9.074 20.966 1.00 94.62 200 ASP A C 1
ATOM 1574 O O . ASP A 1 200 ? -6.124 -10.035 20.238 1.00 94.62 200 ASP A O 1
ATOM 1578 N N . TYR A 1 201 ? -4.998 -8.112 20.555 1.00 91.38 201 TYR A N 1
ATOM 1579 C CA . TYR A 1 201 ? -4.435 -8.032 19.198 1.00 91.38 201 TYR A CA 1
ATOM 1580 C C . TYR A 1 201 ? -3.800 -9.343 18.732 1.00 91.38 201 TYR A C 1
ATOM 1582 O O . TYR A 1 201 ? -4.132 -9.827 17.656 1.00 91.38 201 TYR A O 1
ATOM 1590 N N . ILE A 1 202 ? -2.965 -9.987 19.553 1.00 86.88 202 ILE A N 1
ATOM 1591 C CA . ILE A 1 202 ? -2.303 -11.257 19.196 1.00 86.88 202 ILE A CA 1
ATOM 1592 C C . ILE A 1 202 ? -3.326 -12.334 18.790 1.00 86.88 202 ILE A C 1
ATOM 1594 O O . ILE A 1 202 ? -3.101 -13.080 17.838 1.00 86.88 202 ILE A O 1
ATOM 1598 N N . SER A 1 203 ? -4.479 -12.382 19.464 1.00 89.25 203 SER A N 1
ATOM 1599 C CA . SER A 1 203 ? -5.527 -13.378 19.202 1.00 89.25 203 SER A CA 1
ATOM 1600 C C . SER A 1 203 ? -6.337 -13.070 17.941 1.00 89.25 203 SER A C 1
ATOM 1602 O O . SER A 1 203 ? -6.832 -13.982 17.277 1.00 89.25 203 SER A O 1
ATOM 1604 N N . TYR A 1 204 ? -6.489 -11.788 17.600 1.00 93.50 204 TYR A N 1
ATOM 1605 C CA . TYR A 1 204 ? -7.391 -11.341 16.536 1.00 93.50 204 TYR A CA 1
ATOM 1606 C C . TYR A 1 204 ? -6.713 -10.537 15.424 1.00 93.50 204 TYR A C 1
ATOM 1608 O O . TYR A 1 204 ? -7.413 -10.016 14.558 1.00 93.50 204 TYR A O 1
ATOM 1616 N N . LYS A 1 205 ? -5.376 -10.506 15.361 1.00 88.44 205 LYS A N 1
ATOM 1617 C CA . LYS A 1 205 ? -4.572 -9.701 14.424 1.00 88.44 205 LYS A CA 1
ATOM 1618 C C . LYS A 1 205 ? -5.101 -9.760 12.994 1.00 88.44 205 LYS A C 1
ATOM 1620 O O . LYS A 1 205 ? -5.459 -8.740 12.413 1.00 88.44 205 LYS A O 1
ATOM 1625 N N . ALA A 1 206 ? -5.208 -10.963 12.430 1.00 87.81 206 ALA A N 1
ATOM 1626 C CA . ALA A 1 206 ? -5.661 -11.140 11.051 1.00 87.81 206 ALA A CA 1
ATOM 1627 C C . ALA A 1 206 ? -7.101 -10.640 10.830 1.00 87.81 206 ALA A C 1
ATOM 1629 O O . ALA A 1 206 ? -7.410 -10.078 9.778 1.00 87.81 206 ALA A O 1
ATOM 1630 N N . LYS A 1 207 ? -7.973 -10.811 11.831 1.00 94.75 207 LYS A N 1
ATOM 1631 C CA . LYS A 1 207 ? -9.371 -10.368 11.789 1.00 94.75 207 LYS A CA 1
ATOM 1632 C C . LYS A 1 207 ? -9.474 -8.846 11.873 1.00 94.75 207 LYS A C 1
ATOM 1634 O O . LYS A 1 207 ? -10.156 -8.260 11.039 1.00 94.75 207 LYS A O 1
ATOM 1639 N N . PHE A 1 208 ? -8.740 -8.217 12.792 1.00 95.38 208 PHE A N 1
ATOM 1640 C CA . PHE A 1 208 ? -8.663 -6.761 12.924 1.00 95.38 208 PHE A CA 1
ATOM 1641 C C . PHE A 1 208 ? -8.087 -6.098 11.676 1.00 95.38 208 PHE A C 1
ATOM 1643 O O . PHE A 1 208 ? -8.695 -5.175 11.145 1.00 95.38 208 PHE A O 1
ATOM 1650 N N . ILE A 1 209 ? -6.991 -6.621 11.121 1.00 92.56 209 ILE A N 1
ATOM 1651 C CA . ILE A 1 209 ? -6.428 -6.101 9.868 1.00 92.56 209 ILE A CA 1
ATOM 1652 C C . ILE A 1 209 ? -7.450 -6.195 8.735 1.00 92.56 209 ILE A C 1
ATOM 1654 O O . ILE A 1 209 ? -7.591 -5.252 7.957 1.00 92.56 209 ILE A O 1
ATOM 1658 N N . LYS A 1 210 ? -8.154 -7.328 8.619 1.00 93.81 210 LYS A N 1
ATOM 1659 C CA . LYS A 1 210 ? -9.159 -7.528 7.573 1.00 93.81 210 LYS A CA 1
ATOM 1660 C C . LYS A 1 210 ? -10.299 -6.516 7.704 1.00 93.81 210 LYS A C 1
ATOM 1662 O O . LYS A 1 210 ? -10.544 -5.775 6.758 1.00 93.81 210 LYS A O 1
ATOM 1667 N N . VAL A 1 211 ? -10.945 -6.447 8.867 1.00 95.44 211 VAL A N 1
ATOM 1668 C CA . VAL A 1 211 ? -12.101 -5.562 9.068 1.00 95.44 211 VAL A CA 1
ATOM 1669 C C . VAL A 1 211 ? -11.715 -4.084 8.982 1.00 95.44 211 VAL A C 1
ATOM 1671 O O . VAL A 1 211 ? -12.428 -3.312 8.353 1.00 95.44 211 VAL A O 1
ATOM 1674 N N . SER A 1 212 ? -10.559 -3.682 9.519 1.00 93.81 212 SER A N 1
ATOM 1675 C CA . SER A 1 212 ? -10.080 -2.302 9.406 1.00 93.81 212 SER A CA 1
ATOM 1676 C C . SER A 1 212 ? -9.778 -1.930 7.960 1.00 93.81 212 SER A C 1
ATOM 1678 O O . SER A 1 212 ? -10.145 -0.841 7.528 1.00 93.81 212 SER A O 1
ATOM 1680 N N . LYS A 1 213 ? -9.180 -2.840 7.173 1.00 92.12 213 LYS A N 1
ATOM 1681 C CA . LYS A 1 213 ? -9.033 -2.633 5.726 1.00 92.12 213 LYS A CA 1
ATOM 1682 C C . LYS A 1 213 ? -10.398 -2.427 5.089 1.00 92.12 213 LYS A C 1
ATOM 1684 O O . LYS A 1 213 ? -10.557 -1.450 4.370 1.00 92.12 213 LYS A O 1
ATOM 1689 N N . ASP A 1 214 ? -11.358 -3.310 5.339 1.00 91.75 214 ASP A N 1
ATOM 1690 C CA . ASP A 1 214 ? -12.696 -3.220 4.747 1.00 91.75 214 ASP A CA 1
ATOM 1691 C C . ASP A 1 214 ? -13.364 -1.875 5.078 1.00 91.75 214 ASP A C 1
ATOM 1693 O O . ASP A 1 214 ? -13.804 -1.173 4.167 1.00 91.75 214 ASP A O 1
ATOM 1697 N N . LEU A 1 215 ? -13.303 -1.441 6.339 1.00 91.56 215 LEU A N 1
ATOM 1698 C CA . LEU A 1 215 ? -13.810 -0.141 6.784 1.00 91.56 215 LEU A CA 1
ATOM 1699 C C . LEU A 1 215 ? -13.131 1.041 6.080 1.00 91.56 215 LEU A C 1
ATOM 1701 O O . LEU A 1 215 ? -13.823 1.950 5.618 1.00 91.56 215 LEU A O 1
ATOM 1705 N N . ILE A 1 216 ? -11.806 0.999 5.919 1.00 88.88 216 ILE A N 1
ATOM 1706 C CA . ILE A 1 216 ? -11.051 2.029 5.190 1.00 88.88 216 ILE A CA 1
ATOM 1707 C C . ILE A 1 216 ? -11.462 2.085 3.721 1.00 88.88 216 ILE A C 1
ATOM 1709 O O . ILE A 1 216 ? -11.639 3.154 3.145 1.00 88.88 216 ILE A O 1
ATOM 1713 N N . ASN A 1 217 ? -11.669 0.927 3.105 1.00 83.56 217 ASN A N 1
ATOM 1714 C CA . ASN A 1 217 ? -12.016 0.841 1.688 1.00 83.56 217 ASN A CA 1
ATOM 1715 C C . ASN A 1 217 ? -13.424 1.342 1.401 1.00 83.56 217 ASN A C 1
ATOM 1717 O O . ASN A 1 217 ? -13.671 1.887 0.330 1.00 83.56 217 ASN A O 1
ATOM 1721 N N . THR A 1 218 ? -14.332 1.138 2.352 1.00 82.06 218 THR A N 1
ATOM 1722 C CA . THR A 1 218 ? -15.696 1.672 2.300 1.00 82.06 218 THR A CA 1
ATOM 1723 C C . THR A 1 218 ? -15.775 3.154 2.672 1.00 82.06 218 THR A C 1
ATOM 1725 O O . THR A 1 218 ? -16.849 3.738 2.582 1.00 82.06 218 THR A O 1
ATOM 1728 N N . GLY A 1 219 ? -14.661 3.771 3.086 1.00 83.94 219 GLY A N 1
ATOM 1729 C CA . GLY A 1 219 ? -14.618 5.168 3.517 1.00 83.94 219 GLY A CA 1
ATOM 1730 C C . GLY A 1 219 ? -15.290 5.425 4.868 1.00 83.94 219 GLY A C 1
ATOM 1731 O O . GLY A 1 219 ? -15.532 6.578 5.210 1.00 83.94 219 GLY A O 1
ATOM 1732 N N . VAL A 1 220 ? -15.605 4.375 5.637 1.00 86.75 220 VAL A N 1
ATOM 1733 C CA . VAL A 1 220 ? -16.184 4.505 6.985 1.00 86.75 220 VAL A CA 1
ATOM 1734 C C . VAL A 1 220 ? -15.130 4.986 7.980 1.00 86.75 220 VAL A C 1
ATOM 1736 O O . VAL A 1 220 ? -15.453 5.764 8.872 1.00 86.75 220 VAL A O 1
ATOM 1739 N N . CYS A 1 221 ? -13.888 4.531 7.811 1.00 89.75 221 CYS A N 1
ATOM 1740 C CA . CYS A 1 221 ? -12.742 4.890 8.642 1.00 89.75 221 CYS A CA 1
ATOM 1741 C C . CYS A 1 221 ? -11.559 5.322 7.767 1.00 89.75 221 CYS A C 1
ATOM 1743 O O . CYS A 1 221 ? -11.486 4.988 6.586 1.00 89.75 221 CYS A O 1
ATOM 1745 N N . SER A 1 222 ? -10.599 6.017 8.360 1.00 89.81 222 SER A N 1
ATOM 1746 C CA . SER A 1 222 ? -9.273 6.296 7.804 1.00 89.81 222 SER A CA 1
ATOM 1747 C C . SER A 1 222 ? -8.195 5.518 8.572 1.00 89.81 222 SER A C 1
ATOM 1749 O O . SER A 1 222 ? -8.482 4.909 9.600 1.00 89.81 222 SER A O 1
ATOM 1751 N N . VAL A 1 223 ? -6.951 5.483 8.077 1.00 90.25 223 VAL A N 1
ATOM 1752 C CA . VAL A 1 223 ? -5.847 4.864 8.845 1.00 90.25 223 VAL A CA 1
ATOM 1753 C C . VAL A 1 223 ? -5.539 5.712 10.079 1.00 90.25 223 VAL A C 1
ATOM 1755 O O . VAL A 1 223 ? -5.280 5.171 11.148 1.00 90.25 223 VAL A O 1
ATOM 1758 N N . GLU A 1 224 ? -5.632 7.028 9.924 1.00 88.44 224 GLU A N 1
ATOM 1759 C CA . GLU A 1 224 ? -5.454 8.038 10.961 1.00 88.44 224 GLU A CA 1
ATOM 1760 C C . GLU A 1 224 ? -6.418 7.815 12.135 1.00 88.44 224 GLU A C 1
ATOM 1762 O O . GLU A 1 224 ? -6.006 7.920 13.286 1.00 88.44 224 GLU A O 1
ATOM 1767 N N . ASP A 1 225 ? -7.669 7.424 11.870 1.00 90.00 225 ASP A N 1
ATOM 1768 C CA . ASP A 1 225 ? -8.634 7.086 12.926 1.00 90.00 225 ASP A CA 1
ATOM 1769 C C . ASP A 1 225 ? -8.103 5.966 13.834 1.00 90.00 225 ASP A C 1
ATOM 1771 O O . ASP A 1 225 ? -8.116 6.089 15.058 1.00 90.00 225 ASP A O 1
ATOM 1775 N N . PHE A 1 226 ? -7.560 4.894 13.248 1.00 92.62 226 PHE A N 1
ATOM 1776 C CA . PHE A 1 226 ? -6.975 3.801 14.027 1.00 92.62 226 PHE A CA 1
ATOM 1777 C C . PHE A 1 226 ? -5.702 4.232 14.765 1.00 92.62 226 PHE A C 1
ATOM 1779 O O . PHE A 1 226 ? -5.491 3.783 15.887 1.00 92.62 226 PHE A O 1
ATOM 1786 N N . GLU A 1 227 ? -4.882 5.113 14.183 1.00 90.44 227 GLU A N 1
ATOM 1787 C CA . GLU A 1 227 ? -3.684 5.658 14.841 1.00 90.44 227 GLU A CA 1
ATOM 1788 C C . GLU A 1 227 ? -4.044 6.505 16.066 1.00 90.44 227 GLU A C 1
ATOM 1790 O O . GLU A 1 227 ? -3.396 6.396 17.104 1.00 90.44 227 GLU A O 1
ATOM 1795 N N . HIS A 1 228 ? -5.098 7.318 15.968 1.00 87.19 228 HIS A N 1
ATOM 1796 C CA . HIS A 1 228 ? -5.568 8.153 17.069 1.00 87.19 228 HIS A CA 1
ATOM 1797 C C . HIS A 1 228 ? -6.236 7.345 18.182 1.00 87.19 228 HIS A C 1
ATOM 1799 O O . HIS A 1 228 ? -6.061 7.669 19.355 1.00 87.19 228 HIS A O 1
ATOM 1805 N N . GLN A 1 229 ? -6.997 6.307 17.829 1.00 87.44 229 GLN A N 1
ATOM 1806 C CA . GLN A 1 229 ? -7.693 5.469 18.809 1.00 87.44 229 GLN A CA 1
ATOM 1807 C C . GLN A 1 229 ? -6.819 4.352 19.392 1.00 87.44 229 GLN A C 1
ATOM 1809 O O . GLN A 1 229 ? -7.188 3.769 20.409 1.00 87.44 229 GLN A O 1
ATOM 1814 N N . GLY A 1 230 ? -5.683 4.034 18.766 1.00 89.06 230 GLY A N 1
ATOM 1815 C CA . GLY A 1 230 ? -4.873 2.869 19.132 1.00 89.06 230 GLY A CA 1
ATOM 1816 C C . GLY A 1 230 ? -5.525 1.541 18.731 1.00 89.06 230 GLY A C 1
ATOM 1817 O O . GLY A 1 230 ? -5.347 0.530 19.404 1.00 89.06 230 GLY A O 1
ATOM 1818 N N . GLY A 1 231 ? -6.302 1.543 17.647 1.00 94.56 231 GLY A N 1
ATOM 1819 C CA . GLY A 1 231 ? -6.932 0.348 17.096 1.00 94.56 231 GLY A CA 1
ATOM 1820 C C . GLY A 1 231 ? -8.291 -0.012 17.705 1.00 94.56 231 GLY A C 1
ATOM 1821 O O . GLY A 1 231 ? -9.213 0.808 17.722 1.00 94.56 231 GLY A O 1
ATOM 1822 N N . TRP A 1 232 ? -8.452 -1.282 18.092 1.00 96.56 232 TRP A N 1
ATOM 1823 C CA . TRP A 1 232 ? -9.705 -1.867 18.581 1.00 96.56 232 TRP A CA 1
ATOM 1824 C C . TRP A 1 232 ? -9.688 -2.047 20.098 1.00 96.56 232 TRP A C 1
ATOM 1826 O O . TRP A 1 232 ? -8.866 -2.786 20.631 1.00 96.56 232 TRP A O 1
ATOM 1836 N N . VAL A 1 233 ? -10.657 -1.443 20.783 1.00 96.06 233 VAL A N 1
ATOM 1837 C CA . VAL A 1 233 ? -10.801 -1.503 22.243 1.00 96.06 233 VAL A CA 1
ATOM 1838 C C . VAL A 1 233 ? -11.915 -2.465 22.624 1.00 96.06 233 VAL A C 1
ATOM 1840 O O . VAL A 1 233 ? -13.001 -2.468 22.045 1.00 96.06 233 VAL A O 1
ATOM 1843 N N . ARG A 1 234 ? -11.676 -3.292 23.629 1.00 96.31 234 ARG A N 1
ATOM 1844 C CA . ARG A 1 234 ? -12.613 -4.283 24.137 1.00 96.31 234 ARG A CA 1
ATOM 1845 C C . ARG A 1 234 ? -13.793 -3.613 24.837 1.00 96.31 234 ARG A C 1
ATOM 1847 O O . ARG A 1 234 ? -13.642 -2.879 25.811 1.00 96.31 234 ARG A O 1
ATOM 1854 N N . SER A 1 235 ? -15.008 -3.934 24.402 1.00 94.62 235 SER A N 1
ATOM 1855 C CA . SER A 1 235 ? -16.219 -3.458 25.064 1.00 94.62 235 SER A CA 1
ATOM 1856 C C . SER A 1 235 ? -16.524 -4.252 26.334 1.00 94.62 235 SER A C 1
ATOM 1858 O O . SER A 1 235 ? -16.494 -5.484 26.350 1.00 94.62 235 SER A O 1
ATOM 1860 N N . VAL A 1 236 ? -16.897 -3.538 27.397 1.00 93.75 236 VAL A N 1
ATOM 1861 C CA . VAL A 1 236 ? -17.328 -4.133 28.671 1.00 93.75 236 VAL A CA 1
ATOM 1862 C C . VAL A 1 236 ? -18.832 -4.419 28.735 1.00 93.75 236 VAL A C 1
ATOM 1864 O O . VAL A 1 236 ? -19.249 -5.219 29.571 1.00 93.75 236 VAL A O 1
ATOM 1867 N N . ASN A 1 237 ? -19.629 -3.828 27.836 1.00 92.50 237 ASN A N 1
ATOM 1868 C CA . ASN A 1 237 ? -21.098 -3.865 27.887 1.00 92.50 237 ASN A CA 1
ATOM 1869 C C . ASN A 1 237 ? -21.713 -5.099 27.214 1.00 92.50 237 ASN A C 1
ATOM 1871 O O . ASN A 1 237 ? -22.846 -5.457 27.505 1.00 92.50 237 ASN A O 1
ATOM 1875 N N . TYR A 1 238 ? -20.976 -5.764 26.324 1.00 90.19 238 TYR A N 1
ATOM 1876 C CA . TYR A 1 238 ? -21.502 -6.865 25.510 1.00 90.19 238 TYR A CA 1
ATOM 1877 C C . TYR A 1 238 ? -21.205 -8.253 26.088 1.00 90.19 238 TYR A C 1
ATOM 1879 O O . TYR A 1 238 ? -21.214 -9.239 25.358 1.00 90.19 238 TYR A O 1
ATOM 1887 N N . LYS A 1 239 ? -20.939 -8.374 27.392 1.00 87.25 239 LYS A N 1
ATOM 1888 C CA . LYS A 1 239 ? -20.641 -9.678 28.007 1.00 87.25 239 LYS A CA 1
ATOM 1889 C C . LYS A 1 239 ? -21.838 -10.641 27.865 1.00 87.25 239 LYS A C 1
ATOM 1891 O O . LYS A 1 239 ? -22.975 -10.208 28.023 1.00 87.25 239 LYS A O 1
ATOM 1896 N N . PRO A 1 240 ? -21.597 -11.936 27.576 1.00 90.19 240 PRO A N 1
ATOM 1897 C CA . PRO A 1 240 ? -20.293 -12.611 27.488 1.00 90.19 240 PRO A CA 1
ATOM 1898 C C . PRO A 1 240 ? -19.582 -12.476 26.126 1.00 90.19 240 PRO A C 1
ATOM 1900 O O . PRO A 1 240 ? -18.466 -12.974 25.964 1.00 90.19 240 PRO A O 1
ATOM 1903 N N . ARG A 1 241 ? -20.198 -11.815 25.141 1.00 92.56 241 ARG A N 1
ATOM 1904 C CA . ARG A 1 241 ? -19.669 -11.679 23.779 1.00 92.56 241 ARG A CA 1
ATOM 1905 C C . ARG A 1 241 ? -18.391 -10.840 23.766 1.00 92.56 241 ARG A C 1
ATOM 1907 O O . ARG A 1 241 ? -18.241 -9.845 24.476 1.00 92.56 241 ARG A O 1
ATOM 1914 N N . ARG A 1 242 ? -17.441 -11.263 22.933 1.00 94.06 242 ARG A N 1
ATOM 1915 C CA . ARG A 1 242 ? -16.158 -10.584 22.710 1.00 94.06 242 ARG A CA 1
ATOM 1916 C C . ARG A 1 242 ? -16.370 -9.519 21.630 1.00 94.06 242 ARG A C 1
ATOM 1918 O O . ARG A 1 242 ? -16.102 -9.773 20.464 1.00 94.06 242 ARG A O 1
ATOM 1925 N N . VAL A 1 243 ? -16.902 -8.362 22.015 1.00 96.69 243 VAL A N 1
ATOM 1926 C CA . VAL A 1 243 ? -17.123 -7.226 21.105 1.00 96.69 243 VAL A CA 1
ATOM 1927 C C . VAL A 1 243 ? -16.053 -6.169 21.339 1.00 96.69 243 VAL A C 1
ATOM 1929 O O . VAL A 1 243 ? -15.738 -5.848 22.484 1.00 96.69 243 VAL A O 1
ATOM 1932 N N . TYR A 1 244 ? -15.529 -5.615 20.255 1.00 97.06 244 TYR A N 1
ATOM 1933 C CA . TYR A 1 244 ? -14.548 -4.538 20.243 1.00 97.06 244 TYR A CA 1
ATOM 1934 C C . TYR A 1 244 ? -15.155 -3.320 19.565 1.00 97.06 244 TYR A C 1
ATOM 1936 O O . TYR A 1 244 ? -16.112 -3.449 18.805 1.00 97.06 244 TYR A O 1
ATOM 1944 N N . PHE A 1 245 ? -14.626 -2.141 19.838 1.00 95.31 245 PHE A N 1
ATOM 1945 C CA . PHE A 1 245 ? -15.056 -0.917 19.195 1.00 95.31 245 PHE A CA 1
ATOM 1946 C C . PHE A 1 245 ? -13.874 -0.011 18.884 1.00 95.31 245 PHE A C 1
ATOM 1948 O O . PHE A 1 245 ? -12.815 -0.101 19.499 1.00 95.31 245 PHE A O 1
ATOM 1955 N N . THR A 1 246 ? -14.081 0.871 17.922 1.00 94.44 246 THR A N 1
ATOM 1956 C CA . THR A 1 246 ? -13.182 1.975 17.602 1.00 94.44 246 THR A CA 1
ATOM 1957 C C . THR A 1 246 ? -14.019 3.208 17.263 1.00 94.44 246 THR A C 1
ATOM 1959 O O . THR A 1 246 ? -15.252 3.127 17.200 1.00 94.44 246 THR A O 1
ATOM 1962 N N . TYR A 1 247 ? -13.371 4.346 17.053 1.00 90.62 247 TYR A N 1
ATOM 1963 C CA . TYR A 1 247 ? -14.025 5.571 16.603 1.00 90.62 247 TYR A CA 1
ATOM 1964 C C . TYR A 1 247 ? -13.474 5.969 15.245 1.00 90.62 247 TYR A C 1
ATOM 1966 O O . TYR A 1 247 ? -12.269 6.120 15.085 1.00 90.62 247 TYR A O 1
ATOM 1974 N N . CYS A 1 248 ? -14.377 6.152 14.292 1.00 87.88 248 CYS A N 1
ATOM 1975 C CA . CYS A 1 248 ? -14.067 6.531 12.929 1.00 87.88 248 CYS A CA 1
ATOM 1976 C C . CYS A 1 248 ? -14.787 7.824 12.546 1.00 87.88 248 CYS A C 1
ATOM 1978 O O . CYS A 1 248 ? -15.972 7.995 12.851 1.00 87.88 248 CYS A O 1
ATOM 1980 N N . GLY A 1 249 ? -14.089 8.708 11.832 1.00 77.00 249 GLY A N 1
ATOM 1981 C CA . GLY A 1 249 ? -14.657 9.924 11.259 1.00 77.00 249 GLY A CA 1
ATOM 1982 C C . GLY A 1 249 ? -14.204 11.231 11.915 1.00 77.00 249 GLY A C 1
ATOM 1983 O O . GLY A 1 249 ? -13.274 11.306 12.718 1.00 77.00 249 GLY A O 1
ATOM 1984 N N . ASN A 1 250 ? -14.866 12.317 11.511 1.00 62.31 250 ASN A N 1
ATOM 1985 C CA . ASN A 1 250 ? -14.435 13.667 11.851 1.00 62.31 250 ASN A CA 1
ATOM 1986 C C . ASN A 1 250 ? -14.602 13.923 13.355 1.00 62.31 250 ASN A C 1
ATOM 1988 O O . ASN A 1 250 ? -15.658 13.630 13.919 1.00 62.31 250 ASN A O 1
ATOM 1992 N N . HIS A 1 251 ? -13.570 14.476 13.992 1.00 54.50 251 HIS A N 1
ATOM 1993 C CA . HIS A 1 251 ? -13.382 14.565 15.448 1.00 54.50 251 HIS A CA 1
ATOM 1994 C C . HIS A 1 251 ? -14.342 15.562 16.144 1.00 54.50 251 HIS A C 1
ATOM 1996 O O . HIS A 1 251 ? -14.028 16.145 17.177 1.00 54.50 251 HIS A O 1
ATOM 2002 N N . SER A 1 252 ? -15.512 15.790 15.544 1.00 49.66 252 SER A N 1
ATOM 2003 C CA . SER A 1 252 ? -16.500 16.810 15.885 1.00 49.66 252 SER A CA 1
ATOM 2004 C C . SER A 1 252 ? -17.854 16.228 16.317 1.00 49.66 252 SER A C 1
ATOM 2006 O O . SER A 1 252 ? -18.681 16.993 16.793 1.00 49.66 252 SER A O 1
ATOM 2008 N N . ASN A 1 253 ? -18.111 14.916 16.164 1.00 50.06 253 ASN A N 1
ATOM 2009 C CA . ASN A 1 253 ? -19.395 14.294 16.529 1.00 50.06 253 ASN A CA 1
ATOM 2010 C C . ASN A 1 253 ? -19.248 12.911 17.195 1.00 50.06 253 ASN A C 1
ATOM 2012 O O . ASN A 1 253 ? -18.485 12.054 16.757 1.00 50.06 253 ASN A O 1
ATOM 2016 N N . THR A 1 254 ? -20.066 12.664 18.220 1.00 51.06 254 THR A N 1
ATOM 2017 C CA . THR A 1 254 ? -20.155 11.442 19.050 1.00 51.06 254 THR A CA 1
ATOM 2018 C C . THR A 1 254 ? -20.734 10.204 18.342 1.00 51.06 254 THR A C 1
ATOM 2020 O O . THR A 1 254 ? -20.857 9.150 18.963 1.00 51.06 254 THR A O 1
ATOM 2023 N N . SER A 1 255 ? -21.060 10.281 17.047 1.00 61.41 255 SER A N 1
ATOM 2024 C CA . SER A 1 255 ? -21.695 9.207 16.258 1.00 61.41 255 SER A CA 1
ATOM 2025 C C . SER A 1 255 ? -20.719 8.304 15.483 1.00 61.41 255 SER A C 1
ATOM 2027 O O . SER A 1 255 ? -21.151 7.436 14.724 1.00 61.41 255 SER A O 1
ATOM 2029 N N . GLY A 1 256 ? -19.407 8.486 15.665 1.00 77.50 256 GLY A N 1
ATOM 2030 C CA . GLY A 1 256 ? -18.360 7.767 14.924 1.00 77.50 256 GLY A CA 1
ATOM 2031 C C . GLY A 1 256 ? -18.007 6.369 15.442 1.00 77.50 256 GLY A C 1
ATOM 2032 O O . GLY A 1 256 ? -17.087 5.745 14.920 1.00 77.50 256 GLY A O 1
ATOM 2033 N N . ARG A 1 257 ? -18.675 5.862 16.486 1.00 89.69 257 ARG A N 1
ATOM 2034 C CA . ARG A 1 257 ? -18.311 4.564 17.069 1.00 89.69 257 ARG A CA 1
ATOM 2035 C C . ARG A 1 257 ? -18.712 3.414 16.142 1.00 89.69 257 ARG A C 1
ATOM 2037 O O . ARG A 1 257 ? -19.834 3.367 15.646 1.00 89.69 257 ARG A O 1
ATOM 2044 N N . VAL A 1 258 ? -17.792 2.479 15.935 1.00 93.69 258 VAL A N 1
ATOM 2045 C CA . VAL A 1 258 ? -18.007 1.251 15.165 1.00 93.69 258 VAL A CA 1
ATOM 2046 C C . VAL A 1 258 ? -17.649 0.067 16.045 1.00 93.69 258 VAL A C 1
ATOM 2048 O O . VAL A 1 258 ? -16.587 0.056 16.662 1.00 93.69 258 VAL A O 1
ATOM 2051 N N . TYR A 1 259 ? -18.523 -0.929 16.090 1.00 95.62 259 TYR A N 1
ATOM 2052 C CA . TYR A 1 259 ? -18.360 -2.169 16.832 1.00 95.62 259 TYR A CA 1
ATOM 2053 C C . TYR A 1 259 ? -18.034 -3.332 15.899 1.00 95.62 259 TYR A C 1
ATOM 2055 O O . TYR A 1 259 ? -18.530 -3.404 14.776 1.00 95.62 259 TYR A O 1
ATOM 2063 N N . TYR A 1 260 ? -17.234 -4.272 16.393 1.00 97.31 260 TYR A N 1
ATOM 2064 C CA . TYR A 1 260 ? -16.842 -5.486 15.694 1.00 97.31 260 TYR A CA 1
ATOM 2065 C C . TYR A 1 260 ? -16.839 -6.693 16.634 1.00 97.31 260 TYR A C 1
ATOM 2067 O O . TYR A 1 260 ? -16.286 -6.649 17.733 1.00 97.31 260 TYR A O 1
ATOM 2075 N N . GLU A 1 261 ? -17.429 -7.800 16.189 1.00 97.00 261 GLU A N 1
ATOM 2076 C CA . GLU A 1 261 ? -17.419 -9.079 16.898 1.00 97.00 261 GLU A CA 1
ATOM 2077 C C . GLU A 1 261 ? -16.599 -10.125 16.112 1.00 97.00 261 GLU A C 1
ATOM 2079 O O . GLU A 1 261 ? -17.061 -10.623 15.084 1.00 97.00 261 GLU A O 1
ATOM 2084 N N . PRO A 1 262 ? -15.400 -10.530 16.581 1.00 94.06 262 PRO A N 1
ATOM 2085 C CA . PRO A 1 262 ? -14.530 -11.443 15.838 1.00 94.06 262 PRO A CA 1
ATOM 2086 C C . PRO A 1 262 ? -15.056 -12.876 15.690 1.00 94.06 262 PRO A C 1
ATOM 2088 O O . PRO A 1 262 ? -14.560 -13.609 14.830 1.00 94.06 262 PRO A O 1
ATOM 2091 N N . SER A 1 263 ? -15.989 -13.321 16.539 1.00 92.50 263 SER A N 1
ATOM 2092 C CA . SER A 1 263 ? -16.577 -14.668 16.462 1.00 92.50 263 SER A CA 1
ATOM 2093 C C . SER A 1 263 ? -17.539 -14.802 15.283 1.00 92.50 263 SER A C 1
ATOM 2095 O O . SER A 1 263 ? -17.466 -15.788 14.558 1.00 92.50 263 SER A O 1
ATOM 2097 N N . SER A 1 264 ? -18.395 -13.801 15.075 1.00 92.69 264 SER A N 1
ATOM 2098 C CA . SER A 1 264 ? -19.394 -13.764 14.001 1.00 92.69 264 SER A CA 1
ATOM 2099 C C . SER A 1 264 ? -18.895 -13.048 12.743 1.00 92.69 264 SER A C 1
ATOM 2101 O O . SER A 1 264 ? -19.382 -13.311 11.649 1.00 92.69 264 SER A O 1
ATOM 2103 N N . GLY A 1 265 ? -17.912 -12.156 12.881 1.00 92.88 265 GLY A N 1
ATOM 2104 C CA . GLY A 1 265 ? -17.479 -11.256 11.815 1.00 92.88 265 GLY A CA 1
ATOM 2105 C C . GLY A 1 265 ? -18.387 -10.035 11.640 1.00 92.88 265 GLY A C 1
ATOM 2106 O O . GLY A 1 265 ? -18.180 -9.272 10.699 1.00 92.88 265 GLY A O 1
ATOM 2107 N N . ASN A 1 266 ? -19.365 -9.836 12.528 1.00 94.44 266 ASN A N 1
ATOM 2108 C CA . ASN A 1 266 ? -20.347 -8.762 12.417 1.00 94.44 266 ASN A CA 1
ATOM 2109 C C . ASN A 1 266 ? -19.747 -7.397 12.768 1.00 94.44 266 ASN A C 1
ATOM 2111 O O . ASN A 1 266 ? -19.044 -7.259 13.772 1.00 94.44 266 ASN A O 1
ATOM 2115 N N . VAL A 1 267 ? -20.092 -6.387 11.966 1.00 94.88 267 VAL A N 1
ATOM 2116 C CA . VAL A 1 267 ? -19.756 -4.972 12.175 1.00 94.88 267 VAL A CA 1
ATOM 2117 C C . VAL A 1 267 ? -21.050 -4.171 12.299 1.00 94.88 267 VAL A C 1
ATOM 2119 O O . VAL A 1 267 ? -21.954 -4.347 11.484 1.00 94.88 267 VAL A O 1
ATOM 2122 N N . PHE A 1 268 ? -21.155 -3.308 13.307 1.00 93.19 268 PHE A N 1
ATOM 2123 C CA . PHE A 1 268 ? -22.358 -2.512 13.585 1.00 93.19 268 PHE A CA 1
ATOM 2124 C C . PHE A 1 268 ? -22.010 -1.174 14.259 1.00 93.19 268 PHE A C 1
ATOM 2126 O O . PHE A 1 268 ? -20.853 -0.944 14.604 1.00 93.19 268 PHE A O 1
ATOM 2133 N N . LYS A 1 269 ? -22.985 -0.272 14.402 1.00 88.50 269 LYS A N 1
ATOM 2134 C CA . LYS A 1 269 ? -22.838 1.036 15.062 1.00 88.50 269 LYS A CA 1
ATOM 2135 C C . LYS A 1 269 ? -23.678 1.095 16.328 1.00 88.50 269 LYS A C 1
ATOM 2137 O O . LYS A 1 269 ? -24.763 0.474 16.314 1.00 88.50 269 LYS A O 1
#

Radius of gyration: 32.44 Å; chains: 1; bounding box: 69×60×93 Å

pLDDT: mean 78.19, std 22.47, range [24.72, 97.62]